Protein AF-A0A7W1C937-F1 (afdb_monomer_lite)

pLDDT: mean 76.19, std 17.92, range [32.41, 94.06]

Structure (mmCIF, N/CA/C/O backbone):
data_AF-A0A7W1C937-F1
#
_entry.id   AF-A0A7W1C937-F1
#
loop_
_atom_site.group_PDB
_atom_site.id
_atom_site.type_symbol
_atom_site.label_atom_id
_atom_site.label_alt_id
_atom_site.label_comp_id
_atom_site.label_asym_id
_atom_site.label_entity_id
_atom_site.label_seq_id
_atom_site.pdbx_PDB_ins_code
_atom_site.Cartn_x
_atom_site.Cartn_y
_atom_site.Cartn_z
_atom_site.occupancy
_atom_site.B_iso_or_equiv
_atom_site.auth_seq_id
_atom_site.auth_comp_id
_atom_site.auth_asym_id
_atom_site.auth_atom_id
_atom_site.pdbx_PDB_model_num
ATOM 1 N N . MET A 1 1 ? -27.662 22.592 2.185 1.00 63.22 1 MET A N 1
ATOM 2 C CA . MET A 1 1 ? -26.557 21.746 2.682 1.00 63.22 1 MET A CA 1
ATOM 3 C C . MET A 1 1 ? -25.296 22.134 1.932 1.00 63.22 1 MET A C 1
ATOM 5 O O . MET A 1 1 ? -25.292 22.048 0.706 1.00 63.22 1 MET A O 1
ATOM 9 N N . SER A 1 2 ? -24.288 22.651 2.631 1.00 84.94 2 SER A N 1
ATOM 10 C CA . SER A 1 2 ? -23.048 23.119 2.000 1.00 84.94 2 SER A CA 1
ATOM 11 C C . SER A 1 2 ? -22.182 21.938 1.541 1.00 84.94 2 SER A C 1
ATOM 13 O O . SER A 1 2 ? -22.294 20.825 2.057 1.00 84.94 2 SER A O 1
ATOM 15 N N . PHE A 1 3 ? -21.295 22.165 0.569 1.00 81.06 3 PHE A N 1
ATOM 16 C CA . PHE A 1 3 ? -20.344 21.147 0.102 1.00 81.06 3 PHE A CA 1
ATOM 17 C C . PHE A 1 3 ? -19.514 20.544 1.252 1.00 81.06 3 PHE A C 1
ATOM 19 O O . PHE A 1 3 ? -19.311 19.332 1.302 1.00 81.06 3 PHE A O 1
ATOM 26 N N . ARG A 1 4 ? -19.108 21.377 2.223 1.00 80.62 4 ARG A N 1
ATOM 27 C CA . ARG A 1 4 ? -18.354 20.951 3.413 1.00 80.62 4 ARG A CA 1
ATOM 28 C C . ARG A 1 4 ? -19.142 19.983 4.296 1.00 80.62 4 ARG A C 1
ATOM 30 O O . ARG A 1 4 ? -18.579 19.004 4.768 1.00 80.62 4 ARG A O 1
ATOM 37 N N . GLU A 1 5 ? -20.438 20.219 4.484 1.00 78.94 5 GLU A N 1
ATOM 38 C CA . GLU A 1 5 ? -21.298 19.326 5.273 1.00 78.94 5 GLU A CA 1
ATOM 39 C C . GLU A 1 5 ? -21.420 17.953 4.614 1.00 78.94 5 GLU A C 1
ATOM 41 O O . GLU A 1 5 ? -21.231 16.939 5.280 1.00 78.94 5 GLU A O 1
ATOM 46 N N . ARG A 1 6 ? -21.642 17.913 3.292 1.00 78.31 6 ARG A N 1
ATOM 47 C CA . ARG A 1 6 ? -21.706 16.651 2.538 1.00 78.31 6 ARG A CA 1
ATOM 48 C C . ARG A 1 6 ? -20.393 15.875 2.614 1.00 78.31 6 ARG A C 1
ATOM 50 O O . ARG A 1 6 ? -20.420 14.673 2.862 1.00 78.31 6 ARG A O 1
ATOM 57 N N . ALA A 1 7 ? -19.258 16.554 2.440 1.00 75.94 7 ALA A N 1
ATOM 58 C CA . ALA A 1 7 ? -17.941 15.932 2.551 1.00 75.94 7 ALA A CA 1
ATOM 59 C C . ALA A 1 7 ? -17.719 15.332 3.949 1.00 75.94 7 ALA A C 1
ATOM 61 O O . ALA A 1 7 ? -17.328 14.172 4.061 1.00 75.94 7 ALA A O 1
ATOM 62 N N . ASN A 1 8 ? -18.054 16.072 5.008 1.00 81.81 8 ASN A N 1
ATOM 63 C CA . ASN A 1 8 ? -17.929 15.587 6.382 1.00 81.81 8 ASN A CA 1
ATOM 64 C C . ASN A 1 8 ? -18.829 14.375 6.657 1.00 81.81 8 ASN A C 1
ATOM 66 O O . ASN A 1 8 ? -18.389 13.425 7.303 1.00 81.81 8 ASN A O 1
ATOM 70 N N . THR A 1 9 ? -20.063 14.366 6.143 1.00 81.62 9 THR A N 1
ATOM 71 C CA . THR A 1 9 ? -20.961 13.211 6.278 1.00 81.62 9 THR A CA 1
ATOM 72 C C . THR A 1 9 ? -20.401 11.979 5.572 1.00 81.62 9 THR A C 1
ATOM 74 O O . THR A 1 9 ? -20.364 10.906 6.169 1.00 81.62 9 THR A O 1
ATOM 77 N N . VAL A 1 10 ? -19.922 12.124 4.334 1.00 80.44 10 VAL A N 1
ATOM 78 C CA . VAL A 1 10 ? -19.361 11.006 3.558 1.00 80.44 10 VAL A CA 1
ATOM 79 C C . VAL A 1 10 ? -18.093 10.460 4.214 1.00 80.44 10 VAL A C 1
ATOM 81 O O . VAL A 1 10 ? -17.957 9.247 4.363 1.00 80.44 10 VAL A O 1
ATOM 84 N N . VAL A 1 11 ? -17.189 11.334 4.666 1.00 80.06 11 VAL A N 1
ATOM 85 C CA . VAL A 1 11 ? -15.973 10.928 5.388 1.00 80.06 11 VAL A CA 1
ATOM 86 C C . VAL A 1 11 ? -16.329 10.228 6.699 1.00 80.06 11 VAL A C 1
ATOM 88 O O . VAL A 1 11 ? -15.749 9.189 7.002 1.00 80.06 11 VAL A O 1
ATOM 91 N N . GLY A 1 12 ? -17.312 10.738 7.447 1.00 77.88 12 GLY A N 1
ATOM 92 C CA . GLY A 1 12 ? -17.793 10.105 8.676 1.00 77.88 12 GLY A CA 1
ATOM 93 C C . GLY A 1 12 ? -18.391 8.717 8.434 1.00 77.88 12 GLY A C 1
ATOM 94 O O . GLY A 1 12 ? -18.080 7.774 9.161 1.00 77.88 12 GLY A O 1
ATOM 95 N N . GLN A 1 13 ? -19.190 8.561 7.376 1.00 82.25 13 GLN A N 1
ATOM 96 C CA . GLN A 1 13 ? -19.747 7.267 6.974 1.00 82.25 13 GLN A CA 1
ATOM 97 C C . GLN A 1 13 ? -18.654 6.284 6.547 1.00 82.25 13 GLN A C 1
ATOM 99 O O . GLN A 1 13 ? -18.680 5.130 6.970 1.00 82.25 13 GLN A O 1
ATOM 104 N N . ALA A 1 14 ? -17.679 6.741 5.756 1.00 80.50 14 ALA A N 1
ATOM 105 C CA . ALA A 1 14 ? -16.544 5.933 5.326 1.00 80.50 14 ALA A CA 1
ATOM 106 C C . ALA A 1 14 ? -15.670 5.497 6.513 1.00 80.50 14 ALA A C 1
ATOM 108 O O . ALA A 1 14 ? -15.328 4.324 6.625 1.00 80.50 14 ALA A O 1
ATOM 109 N N . ALA A 1 15 ? -15.361 6.407 7.438 1.00 79.94 15 ALA A N 1
ATOM 110 C CA . ALA A 1 15 ? -14.587 6.110 8.643 1.00 79.94 15 ALA A CA 1
ATOM 111 C C . ALA A 1 15 ? -15.291 5.088 9.553 1.00 79.94 15 ALA A C 1
ATOM 113 O O . ALA A 1 15 ? -14.646 4.226 10.146 1.00 79.94 15 ALA A O 1
ATOM 114 N N . ALA A 1 16 ? -16.624 5.132 9.618 1.00 82.25 16 ALA A N 1
ATOM 115 C CA . ALA A 1 16 ? -17.417 4.191 10.402 1.00 82.25 16 ALA A CA 1
ATOM 116 C C . ALA A 1 16 ? -17.511 2.782 9.778 1.00 82.25 16 ALA A C 1
ATOM 118 O O . ALA A 1 16 ? -18.013 1.857 10.433 1.00 82.25 16 ALA A O 1
ATOM 119 N N . VAL A 1 17 ? -17.037 2.572 8.542 1.00 85.06 17 VAL A N 1
ATOM 120 C CA . VAL A 1 17 ? -17.078 1.259 7.883 1.00 85.06 17 VAL A CA 1
ATOM 121 C C . VAL A 1 17 ? -16.295 0.232 8.699 1.00 85.06 17 VAL A C 1
ATOM 123 O O . VAL A 1 17 ? -15.120 0.392 9.011 1.00 85.06 17 VAL A O 1
ATOM 126 N N . GLY A 1 18 ? -16.963 -0.871 9.038 1.00 77.44 18 GLY A N 1
ATOM 127 C CA . GLY A 1 18 ? -16.340 -1.957 9.799 1.00 77.44 18 GLY A CA 1
ATOM 128 C C . GLY A 1 18 ? -16.195 -1.699 11.306 1.00 77.44 18 GLY A C 1
ATOM 129 O O . GLY A 1 18 ? -15.662 -2.564 12.007 1.00 77.44 18 GLY A O 1
ATOM 130 N N . SER A 1 19 ? -16.695 -0.562 11.806 1.00 82.31 19 SER A N 1
ATOM 131 C CA . SER A 1 19 ? -16.820 -0.311 13.244 1.00 82.31 19 SER A CA 1
ATOM 132 C C . SER A 1 19 ? -17.854 -1.243 13.884 1.00 82.31 19 SER A C 1
ATOM 134 O O . SER A 1 19 ? -18.847 -1.630 13.255 1.00 82.31 19 SER A O 1
ATOM 136 N N . GLN A 1 20 ? -17.593 -1.632 15.129 1.00 83.00 20 GLN A N 1
ATOM 137 C CA . GLN A 1 20 ? -18.494 -2.410 15.972 1.00 83.00 20 GLN A CA 1
ATOM 138 C C . GLN A 1 20 ? -18.725 -1.691 17.307 1.00 83.00 20 GLN A C 1
ATOM 140 O O . GLN A 1 20 ? -17.819 -1.016 17.801 1.00 83.00 20 GLN A O 1
ATOM 145 N N . PRO A 1 21 ? -19.904 -1.858 17.937 1.00 80.25 21 PRO A N 1
ATOM 146 C CA . PRO A 1 21 ? -20.194 -1.259 19.240 1.00 80.25 21 PRO A CA 1
ATOM 147 C C . PRO A 1 21 ? -19.189 -1.652 20.329 1.00 80.25 21 PRO A C 1
ATOM 149 O O . PRO A 1 21 ? -18.888 -0.837 21.195 1.00 80.25 21 PRO A O 1
ATOM 152 N N . SER A 1 22 ? -18.634 -2.863 20.243 1.00 86.12 22 SER A N 1
ATOM 153 C CA . SER A 1 22 ? -17.634 -3.401 21.169 1.00 86.12 22 SER A CA 1
ATOM 154 C C . SER A 1 22 ? -16.212 -2.885 20.939 1.00 86.12 22 SER A C 1
ATOM 156 O O . SER A 1 22 ? -15.345 -3.164 21.759 1.00 86.12 22 SER A O 1
ATOM 158 N N . ASP A 1 23 ? -15.942 -2.187 19.829 1.00 86.44 23 ASP A N 1
ATOM 159 C CA . ASP A 1 23 ? -14.593 -1.703 19.533 1.00 86.44 23 ASP A CA 1
ATOM 160 C C . ASP A 1 23 ? -14.196 -0.595 20.513 1.00 86.44 23 ASP A C 1
ATOM 162 O O . ASP A 1 23 ? -14.945 0.377 20.703 1.00 86.44 23 ASP A O 1
ATOM 166 N N . THR A 1 24 ? -12.979 -0.696 21.042 1.00 89.44 24 THR A N 1
ATOM 167 C CA . THR A 1 24 ? -12.341 0.368 21.827 1.00 89.44 24 THR A CA 1
ATOM 168 C C . THR A 1 24 ? -12.100 1.625 20.973 1.00 89.44 24 THR A C 1
ATOM 170 O O . THR A 1 24 ? -12.025 1.534 19.741 1.00 89.44 24 THR A O 1
ATOM 173 N N . PRO A 1 25 ? -11.949 2.819 21.581 1.00 87.06 25 PRO A N 1
ATOM 174 C CA . PRO A 1 25 ? -11.662 4.048 20.835 1.00 87.06 25 PRO A CA 1
ATOM 175 C C . PRO A 1 25 ? -10.438 3.931 19.910 1.00 87.06 25 PRO A C 1
ATOM 177 O O . PRO A 1 25 ? -10.503 4.335 18.747 1.00 87.06 25 PRO A O 1
ATOM 180 N N . ASP A 1 26 ? -9.365 3.293 20.382 1.00 86.12 26 ASP A N 1
ATOM 181 C CA . ASP A 1 26 ? -8.137 3.084 19.608 1.00 86.12 26 ASP A CA 1
ATOM 182 C C . ASP A 1 26 ? -8.349 2.154 18.408 1.00 86.12 26 ASP A C 1
ATOM 184 O O . ASP A 1 26 ? -7.832 2.402 17.315 1.00 86.12 26 ASP A O 1
ATOM 188 N N . GLU A 1 27 ? -9.131 1.085 18.570 1.00 86.62 27 GLU A N 1
ATOM 189 C CA . GLU A 1 27 ? -9.460 0.177 17.468 1.00 86.62 27 GLU A CA 1
ATOM 190 C C . GLU A 1 27 ? -10.299 0.870 16.399 1.00 86.62 27 GLU A C 1
ATOM 192 O O . GLU A 1 27 ? -10.032 0.701 15.206 1.00 86.62 27 GLU A O 1
ATOM 197 N N . ARG A 1 28 ? -11.277 1.688 16.805 1.00 87.75 28 ARG A N 1
ATOM 198 C CA . ARG A 1 28 ? -12.086 2.486 15.873 1.00 87.75 28 ARG A CA 1
ATOM 199 C C . ARG A 1 28 ? -11.225 3.476 15.104 1.00 87.75 28 ARG A C 1
ATOM 201 O O . ARG A 1 28 ? -11.393 3.596 13.890 1.00 87.75 28 ARG A O 1
ATOM 208 N N . LEU A 1 29 ? -10.279 4.134 15.775 1.00 88.19 29 LEU A N 1
ATOM 209 C CA . LEU A 1 29 ? -9.349 5.059 15.134 1.00 88.19 29 LEU A CA 1
ATOM 210 C C . LEU A 1 29 ? -8.468 4.340 14.105 1.00 88.19 29 LEU A C 1
ATOM 212 O O . LEU A 1 29 ? -8.369 4.790 12.965 1.00 88.19 29 LEU A O 1
ATOM 216 N N . ARG A 1 30 ? -7.886 3.188 14.461 1.00 88.19 30 ARG A N 1
ATOM 217 C CA . ARG A 1 30 ? -7.054 2.390 13.542 1.00 88.19 30 ARG A CA 1
ATOM 218 C C . ARG A 1 30 ? -7.844 1.876 12.336 1.00 88.19 30 ARG A C 1
ATOM 220 O O . ARG A 1 30 ? -7.350 1.962 11.213 1.00 88.19 30 ARG A O 1
ATOM 227 N N . LYS A 1 31 ? -9.073 1.386 12.547 1.00 90.81 31 LYS A N 1
ATOM 228 C CA . LYS A 1 31 ? -9.986 0.968 11.467 1.00 90.81 31 LYS A CA 1
ATOM 229 C C . LYS A 1 31 ? -10.312 2.131 10.535 1.00 90.81 31 LYS A C 1
ATOM 231 O O . LYS A 1 31 ? -10.156 1.991 9.326 1.00 90.81 31 LYS A O 1
ATOM 236 N N . SER A 1 32 ? -10.691 3.274 11.104 1.00 89.25 32 SER A N 1
ATOM 237 C CA . SER A 1 32 ? -11.012 4.490 10.350 1.00 89.25 32 SER A CA 1
ATOM 238 C C . SER A 1 32 ? -9.819 4.948 9.516 1.00 89.25 32 SER A C 1
ATOM 240 O O . SER A 1 32 ? -9.956 5.164 8.316 1.00 89.25 32 SER A O 1
ATOM 242 N N . ALA A 1 33 ? -8.633 5.031 10.126 1.00 89.75 33 ALA A N 1
ATOM 243 C CA . ALA A 1 33 ? -7.407 5.429 9.446 1.00 89.75 33 ALA A CA 1
ATOM 244 C C . ALA A 1 33 ? -7.080 4.497 8.274 1.00 89.75 33 ALA A C 1
ATOM 246 O O . ALA A 1 33 ? -6.757 4.980 7.192 1.00 89.75 33 ALA A O 1
ATOM 247 N N . LEU A 1 34 ? -7.216 3.180 8.466 1.00 89.12 34 LEU A N 1
ATOM 248 C CA . LEU A 1 34 ? -6.982 2.205 7.405 1.00 89.12 34 LEU A CA 1
ATOM 249 C C . LEU A 1 34 ? -8.009 2.328 6.272 1.00 89.12 34 LEU A C 1
ATOM 251 O O . LEU A 1 34 ? -7.631 2.279 5.107 1.00 89.12 34 LEU A O 1
ATOM 255 N N . VAL A 1 35 ? -9.301 2.479 6.578 1.00 91.94 35 VAL A N 1
ATOM 256 C CA . VAL A 1 35 ? -10.338 2.628 5.543 1.00 91.94 35 VAL A CA 1
ATOM 257 C C . VAL A 1 35 ? -10.132 3.917 4.752 1.00 91.94 35 VAL A C 1
ATOM 259 O O . VAL A 1 35 ? -10.132 3.884 3.523 1.00 91.94 35 VAL A O 1
ATOM 262 N N . LEU A 1 36 ? -9.908 5.038 5.438 1.00 90.81 36 LEU A N 1
ATOM 263 C CA . LEU A 1 36 ? -9.699 6.331 4.791 1.00 90.81 36 LEU A CA 1
ATOM 264 C C . LEU A 1 36 ? -8.435 6.334 3.927 1.00 90.81 36 LEU A C 1
ATOM 266 O O . LEU A 1 36 ? -8.488 6.803 2.791 1.00 90.81 36 LEU A O 1
ATOM 270 N N . SER A 1 37 ? -7.326 5.766 4.410 1.00 88.62 37 SER A N 1
ATOM 271 C CA . SER A 1 37 ? -6.102 5.649 3.610 1.00 88.62 37 SER A CA 1
ATOM 272 C C . SER A 1 37 ? -6.289 4.727 2.404 1.00 88.62 37 SER A C 1
ATOM 274 O O . SER A 1 37 ? -5.847 5.070 1.309 1.00 88.62 37 SER A O 1
ATOM 276 N N . SER A 1 38 ? -7.012 3.612 2.568 1.00 89.19 38 SER A N 1
ATOM 277 C CA . SER A 1 38 ? -7.340 2.688 1.473 1.00 89.19 38 SER A CA 1
ATOM 278 C C . SER A 1 38 ? -8.177 3.369 0.387 1.00 89.19 38 SER A C 1
ATOM 280 O O . SER A 1 38 ? -7.921 3.201 -0.803 1.00 89.19 38 SER A O 1
ATOM 282 N N . LEU A 1 39 ? -9.176 4.164 0.775 1.00 90.94 39 LEU A N 1
ATOM 283 C CA . LEU A 1 39 ? -10.008 4.910 -0.169 1.00 90.94 39 LEU A CA 1
ATOM 284 C C . LEU A 1 39 ? -9.209 6.005 -0.878 1.00 90.94 39 LEU A C 1
ATOM 286 O O . LEU A 1 39 ? -9.335 6.161 -2.091 1.00 90.94 39 LEU A O 1
ATOM 290 N N . LEU A 1 40 ? -8.351 6.714 -0.142 1.00 89.88 40 LEU A N 1
ATOM 291 C CA . LEU A 1 40 ? -7.476 7.736 -0.707 1.00 89.88 40 LEU A CA 1
ATOM 292 C C . LEU A 1 40 ? -6.529 7.144 -1.754 1.00 89.88 40 LEU A C 1
ATOM 294 O O . LEU A 1 40 ? -6.448 7.670 -2.861 1.00 89.88 40 LEU A O 1
ATOM 298 N N . ILE A 1 41 ? -5.846 6.038 -1.443 1.00 87.31 41 ILE A N 1
ATOM 299 C CA . ILE A 1 41 ? -4.931 5.410 -2.404 1.00 87.31 41 ILE A CA 1
ATOM 300 C C . ILE A 1 41 ? -5.684 4.808 -3.593 1.00 87.31 41 ILE A C 1
ATOM 302 O O . ILE A 1 41 ? -5.204 4.879 -4.720 1.00 87.31 41 ILE A O 1
ATOM 306 N N . THR A 1 42 ? -6.886 4.267 -3.371 1.00 88.31 42 THR A N 1
ATOM 307 C CA . THR A 1 42 ? -7.764 3.771 -4.443 1.00 88.31 42 THR A CA 1
ATOM 308 C C . THR A 1 42 ? -8.139 4.908 -5.392 1.00 88.31 42 THR A C 1
ATOM 310 O O . THR A 1 42 ? -8.148 4.720 -6.603 1.00 88.31 42 THR A O 1
ATOM 313 N N . PHE A 1 43 ? -8.407 6.105 -4.867 1.00 89.88 43 PHE A N 1
ATOM 314 C CA . PHE A 1 43 ? -8.667 7.279 -5.694 1.00 89.88 43 PHE A CA 1
ATOM 315 C C . PHE A 1 43 ? -7.406 7.757 -6.424 1.00 89.88 43 PHE A C 1
ATOM 317 O O . PHE A 1 43 ? -7.441 8.023 -7.622 1.00 89.88 43 PHE A O 1
ATOM 324 N N . LEU A 1 44 ? -6.271 7.813 -5.729 1.00 87.81 44 LEU A N 1
ATOM 325 C CA . LEU A 1 44 ? -5.008 8.234 -6.326 1.00 87.81 44 LEU A CA 1
ATOM 326 C C . LEU A 1 44 ? -4.540 7.253 -7.421 1.00 87.81 44 LEU A C 1
ATOM 328 O O . LEU A 1 44 ? -3.964 7.688 -8.413 1.00 87.81 44 LEU A O 1
ATOM 332 N N . SER A 1 45 ? -4.888 5.962 -7.301 1.00 87.12 45 SER A N 1
ATOM 333 C CA . SER A 1 45 ? -4.639 4.894 -8.292 1.00 87.12 45 SER A CA 1
ATOM 334 C C . SER A 1 45 ? -5.097 5.262 -9.705 1.00 87.12 45 SER A C 1
ATOM 336 O O . SER A 1 45 ? -4.406 4.924 -10.664 1.00 87.12 45 SER A O 1
ATOM 338 N N . PHE A 1 46 ? -6.177 6.039 -9.852 1.00 90.25 46 PHE A N 1
ATOM 339 C CA . PHE A 1 46 ? -6.632 6.520 -11.160 1.00 90.25 46 PHE A CA 1
ATOM 340 C C . PHE A 1 46 ? -5.588 7.370 -11.889 1.00 90.25 46 PHE A C 1
ATOM 342 O O . PHE A 1 46 ? -5.511 7.297 -13.114 1.00 90.25 46 PHE A O 1
ATOM 349 N N . ILE A 1 47 ? -4.774 8.141 -11.158 1.00 89.81 47 ILE A N 1
ATOM 350 C CA . ILE A 1 47 ? -3.703 8.947 -11.752 1.00 89.81 47 ILE A CA 1
ATOM 351 C C . ILE A 1 47 ? -2.680 8.021 -12.405 1.00 89.81 47 ILE A C 1
ATOM 353 O O . ILE A 1 47 ? -2.416 8.156 -13.593 1.00 89.81 47 ILE A O 1
ATOM 357 N N . TRP A 1 48 ? -2.160 7.032 -11.674 1.00 88.44 48 TRP A N 1
ATOM 358 C CA . TRP A 1 48 ? -1.166 6.107 -12.226 1.00 88.44 48 TRP A CA 1
ATOM 359 C C . TRP A 1 48 ? -1.731 5.235 -13.348 1.00 88.44 48 TRP A C 1
ATOM 361 O O . TRP A 1 48 ? -1.070 5.072 -14.371 1.00 88.44 48 TRP A O 1
ATOM 371 N N . VAL A 1 49 ? -2.956 4.713 -13.201 1.00 90.19 49 VAL A N 1
ATOM 372 C CA . VAL A 1 49 ? -3.633 3.961 -14.273 1.00 90.19 49 VAL A CA 1
ATOM 373 C C . VAL A 1 49 ? -3.750 4.823 -15.531 1.00 90.19 49 VAL A C 1
ATOM 375 O O . VAL A 1 49 ? -3.402 4.360 -16.615 1.00 90.19 49 VAL A O 1
ATOM 378 N N . GLY A 1 50 ? -4.187 6.078 -15.388 1.00 88.56 50 GLY A N 1
ATOM 379 C CA . GLY A 1 50 ? -4.291 7.035 -16.487 1.00 88.56 50 GLY A CA 1
ATOM 380 C C . GLY A 1 50 ? -2.941 7.310 -17.142 1.00 88.56 50 GLY A C 1
ATOM 381 O O . GLY A 1 50 ? -2.817 7.173 -18.356 1.00 88.56 50 GLY A O 1
ATOM 382 N N . THR A 1 51 ? -1.910 7.609 -16.350 1.00 86.62 51 THR A N 1
ATOM 383 C CA . THR A 1 51 ? -0.554 7.852 -16.852 1.00 86.62 51 THR A CA 1
ATOM 384 C C . THR A 1 51 ? -0.047 6.661 -17.663 1.00 86.62 51 THR A C 1
ATOM 386 O O . THR A 1 51 ? 0.277 6.823 -18.839 1.00 86.62 51 THR A O 1
ATOM 389 N N . TYR A 1 52 ? -0.056 5.447 -17.104 1.00 86.31 52 TYR A N 1
ATOM 390 C CA . TYR A 1 52 ? 0.434 4.262 -17.816 1.00 86.31 52 TYR A CA 1
ATOM 391 C C . TYR A 1 52 ? -0.405 3.921 -19.054 1.00 86.31 52 TYR A C 1
ATOM 393 O O . TYR A 1 52 ? 0.160 3.531 -20.074 1.00 86.31 52 TYR A O 1
ATOM 401 N N . ALA A 1 53 ? -1.726 4.118 -19.011 1.00 88.25 53 ALA A N 1
ATOM 402 C CA . ALA A 1 53 ? -2.590 3.919 -20.173 1.00 88.25 53 ALA A CA 1
ATOM 403 C C . ALA A 1 53 ? -2.288 4.922 -21.300 1.00 88.25 53 ALA A C 1
ATOM 405 O O . ALA A 1 53 ? -2.178 4.518 -22.456 1.00 88.25 53 ALA A O 1
ATOM 406 N N . THR A 1 54 ? -2.093 6.209 -20.982 1.00 90.19 54 THR A N 1
ATOM 407 C CA . THR A 1 54 ? -1.741 7.234 -21.989 1.00 90.19 54 THR A CA 1
ATOM 408 C C . THR A 1 54 ? -0.367 7.005 -22.619 1.00 90.19 54 THR A C 1
ATOM 410 O O . THR A 1 54 ? -0.172 7.339 -23.784 1.00 90.19 54 THR A O 1
ATOM 413 N N . LEU A 1 55 ? 0.559 6.377 -21.887 1.00 84.38 55 LEU A N 1
ATOM 414 C CA . LEU A 1 55 ? 1.871 5.961 -22.392 1.00 84.38 55 LEU A CA 1
ATOM 415 C C . LEU A 1 55 ? 1.823 4.644 -23.193 1.00 84.38 55 LEU A C 1
ATOM 417 O O . LEU A 1 55 ? 2.859 4.170 -23.650 1.00 84.38 55 LEU A O 1
ATOM 421 N N . GLY A 1 56 ? 0.648 4.020 -23.347 1.00 86.06 56 GLY A N 1
ATOM 422 C CA . GLY A 1 56 ? 0.484 2.728 -24.025 1.00 86.06 56 GLY A CA 1
ATOM 423 C C . GLY A 1 56 ? 0.976 1.520 -23.215 1.00 86.06 56 GLY A C 1
ATOM 424 O O . GLY A 1 56 ? 0.937 0.388 -23.700 1.00 86.06 56 GLY A O 1
ATOM 425 N N . LEU A 1 57 ? 1.394 1.726 -21.963 1.00 86.12 57 LEU A N 1
ATOM 426 C CA . LEU A 1 57 ? 1.910 0.703 -21.053 1.00 86.12 57 LEU A CA 1
ATOM 427 C C . LEU A 1 57 ? 0.762 -0.033 -20.346 1.00 86.12 57 LEU A C 1
ATOM 429 O O . LEU A 1 57 ? 0.644 -0.033 -19.121 1.00 86.12 57 LEU A O 1
ATOM 433 N N . TRP A 1 58 ? -0.099 -0.694 -21.122 1.00 86.50 58 TRP A N 1
ATOM 434 C CA . TRP A 1 58 ? -1.306 -1.357 -20.610 1.00 86.50 58 TRP A CA 1
ATOM 435 C C . TRP A 1 58 ? -1.022 -2.433 -19.557 1.00 86.50 58 TRP A C 1
ATOM 437 O O . TRP A 1 58 ? -1.793 -2.588 -18.612 1.00 86.50 58 TRP A O 1
ATOM 447 N N . ARG A 1 59 ? 0.104 -3.151 -19.679 1.00 85.62 59 ARG A N 1
ATOM 448 C CA . ARG A 1 59 ? 0.533 -4.143 -18.677 1.00 85.62 59 ARG A CA 1
ATOM 449 C C . ARG A 1 59 ? 0.822 -3.482 -17.329 1.00 85.62 59 ARG A C 1
ATOM 451 O O . ARG A 1 59 ? 0.335 -3.958 -16.308 1.00 85.62 59 ARG A O 1
ATOM 458 N N . SER A 1 60 ? 1.546 -2.364 -17.335 1.00 86.38 60 SER A N 1
ATOM 459 C CA . SER A 1 60 ? 1.852 -1.589 -16.131 1.00 86.38 60 SER A CA 1
ATOM 460 C C . SER A 1 60 ? 0.623 -0.871 -15.582 1.00 86.38 60 SER A C 1
ATOM 462 O O . SER A 1 60 ? 0.492 -0.779 -14.371 1.00 86.38 60 SER A O 1
ATOM 464 N N . ALA A 1 61 ? -0.317 -0.439 -16.433 1.00 87.50 61 ALA A N 1
ATOM 465 C CA . ALA A 1 61 ? -1.592 0.158 -16.018 1.00 87.50 61 ALA A CA 1
ATOM 466 C C . ALA A 1 61 ? -2.530 -0.851 -15.330 1.00 87.50 61 ALA A C 1
ATOM 468 O O . ALA A 1 61 ? -3.263 -0.494 -14.404 1.00 87.50 61 ALA A O 1
ATOM 469 N N . LEU A 1 62 ? -2.494 -2.122 -15.748 1.00 91.81 62 LEU A N 1
ATOM 470 C CA . LEU A 1 62 ? -3.323 -3.181 -15.169 1.00 91.81 62 LEU A CA 1
ATOM 471 C C . LEU A 1 62 ? -2.966 -3.465 -13.703 1.00 91.81 62 LEU A C 1
ATOM 473 O O . LEU A 1 62 ? -3.829 -3.866 -12.930 1.00 91.81 62 LEU A O 1
ATOM 477 N N . ILE A 1 63 ? -1.716 -3.229 -13.307 1.00 90.38 63 ILE A N 1
ATOM 478 C CA . ILE A 1 63 ? -1.208 -3.489 -11.955 1.00 90.38 63 ILE A CA 1
ATOM 479 C C . ILE A 1 63 ? -1.871 -2.587 -10.888 1.00 90.38 63 ILE A C 1
ATOM 481 O O . ILE A 1 63 ? -2.518 -3.128 -9.984 1.00 90.38 63 ILE A O 1
ATOM 485 N N . PRO A 1 64 ? -1.810 -1.240 -10.970 1.00 89.88 64 PRO A N 1
ATOM 486 C CA . PRO A 1 64 ? -2.530 -0.364 -10.051 1.00 89.88 64 PRO A CA 1
ATOM 487 C C . PRO A 1 64 ? -4.050 -0.513 -10.188 1.00 89.88 64 PRO A C 1
ATOM 489 O O . PRO A 1 64 ? -4.752 -0.435 -9.182 1.00 89.88 64 PRO A O 1
ATOM 492 N N . PHE A 1 65 ? -4.576 -0.825 -11.380 1.00 90.81 65 PHE A N 1
ATOM 493 C CA . PHE A 1 65 ? -6.004 -1.109 -11.546 1.00 90.81 65 PHE A CA 1
ATOM 494 C C . PHE A 1 65 ? -6.444 -2.366 -10.775 1.00 90.81 65 PHE A C 1
ATOM 496 O O . PHE A 1 65 ? -7.441 -2.341 -10.052 1.00 90.81 65 PHE A O 1
ATOM 503 N N . ALA A 1 66 ? -5.683 -3.459 -10.866 1.00 92.25 66 ALA A N 1
ATOM 504 C CA . ALA A 1 66 ? -5.954 -4.688 -10.127 1.00 92.25 66 ALA A CA 1
ATOM 505 C C . ALA A 1 66 ? -5.881 -4.456 -8.612 1.00 92.25 66 ALA A C 1
ATOM 507 O O . ALA A 1 66 ? -6.746 -4.932 -7.876 1.00 92.25 66 ALA A O 1
ATOM 508 N N . TYR A 1 67 ? -4.903 -3.671 -8.149 1.00 91.00 67 TYR A N 1
ATOM 509 C CA . TYR A 1 67 ? -4.821 -3.234 -6.754 1.00 91.00 67 TYR A CA 1
ATOM 510 C C . TYR A 1 67 ? -6.072 -2.469 -6.315 1.00 91.00 67 TYR A C 1
ATOM 512 O O . TYR A 1 67 ? -6.599 -2.714 -5.228 1.00 91.00 67 TYR A O 1
ATOM 520 N N . GLN A 1 68 ? -6.567 -1.576 -7.168 1.00 92.56 68 GLN A N 1
ATOM 521 C CA . GLN A 1 68 ? -7.751 -0.769 -6.912 1.00 92.56 68 GLN A CA 1
ATOM 522 C C . GLN A 1 68 ? -9.001 -1.649 -6.754 1.00 92.56 68 GLN A C 1
ATOM 524 O O . GLN A 1 68 ? -9.721 -1.540 -5.759 1.00 92.56 68 GLN A O 1
ATOM 529 N N . VAL A 1 69 ? -9.217 -2.585 -7.684 1.00 93.94 69 VAL A N 1
ATOM 530 C CA . VAL A 1 69 ? -10.329 -3.548 -7.627 1.00 93.94 69 VAL A CA 1
ATOM 531 C C . VAL A 1 69 ? -10.217 -4.438 -6.389 1.00 93.94 69 VAL A C 1
ATOM 533 O O . VAL A 1 69 ? -11.180 -4.569 -5.634 1.00 93.94 69 VAL A O 1
AT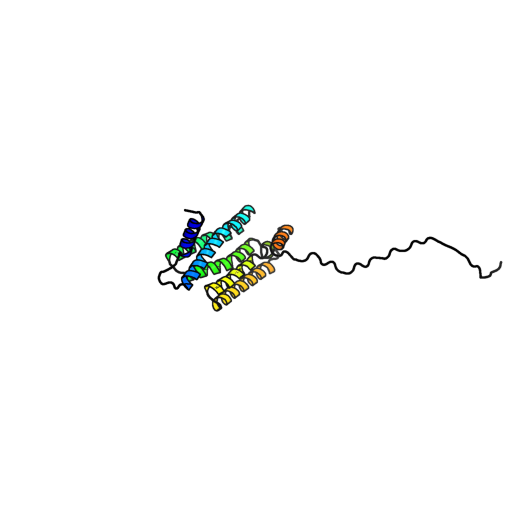OM 536 N N . ALA A 1 70 ? -9.044 -5.017 -6.135 1.00 93.19 70 ALA A N 1
ATOM 537 C CA . ALA A 1 70 ? -8.836 -5.905 -4.998 1.00 93.19 70 ALA A CA 1
ATOM 538 C C . ALA A 1 70 ? -8.969 -5.177 -3.647 1.00 93.19 70 ALA A C 1
ATOM 540 O O . ALA A 1 70 ? -9.534 -5.741 -2.708 1.00 93.19 70 ALA A O 1
ATOM 541 N N . SER A 1 71 ? -8.548 -3.911 -3.552 1.00 91.88 71 SER A N 1
ATOM 542 C CA . SER A 1 71 ? -8.744 -3.089 -2.350 1.00 91.88 71 SER A CA 1
ATOM 543 C C . SER A 1 71 ? -10.220 -2.792 -2.100 1.00 91.88 71 SER A C 1
ATOM 545 O O . SER A 1 71 ? -10.685 -2.941 -0.970 1.00 91.88 71 SER A O 1
ATOM 547 N N . LEU A 1 72 ? -10.990 -2.461 -3.143 1.00 93.19 72 LEU A N 1
ATOM 548 C CA . LEU A 1 72 ? -12.438 -2.258 -3.030 1.00 93.19 72 LEU A CA 1
ATOM 549 C C . LEU A 1 72 ? -13.172 -3.544 -2.631 1.00 93.19 72 LEU A C 1
ATOM 551 O O . LEU A 1 72 ? -14.011 -3.519 -1.730 1.00 93.19 72 LEU A O 1
ATOM 555 N N . VAL A 1 73 ? -12.832 -4.681 -3.245 1.00 93.25 73 VAL A N 1
ATOM 556 C CA . VAL A 1 73 ? -13.396 -5.991 -2.880 1.00 93.25 73 VAL A CA 1
ATOM 557 C C . VAL A 1 73 ? -13.052 -6.343 -1.432 1.00 93.25 73 VAL A C 1
ATOM 559 O O . VAL A 1 73 ? -13.933 -6.744 -0.669 1.00 93.25 73 VAL A O 1
ATOM 562 N N . GLY A 1 74 ? -11.797 -6.139 -1.026 1.00 92.19 74 GLY A N 1
ATOM 563 C CA . GLY A 1 74 ? -11.343 -6.336 0.348 1.00 92.19 74 GLY A CA 1
ATOM 564 C C . GLY A 1 74 ? -12.081 -5.440 1.342 1.00 92.19 74 GLY A C 1
ATOM 565 O O . GLY A 1 74 ? -12.474 -5.908 2.411 1.00 92.19 74 GLY A O 1
ATOM 566 N N . LEU A 1 75 ? -12.343 -4.184 0.976 1.00 91.25 75 LEU A N 1
ATOM 567 C CA . LEU A 1 75 ? -13.091 -3.238 1.798 1.00 91.25 75 LEU A CA 1
ATOM 568 C C . LEU A 1 75 ? -14.556 -3.661 1.949 1.00 91.25 75 LEU A C 1
ATOM 570 O O . LEU A 1 75 ? -15.083 -3.638 3.059 1.00 91.25 75 LEU A O 1
ATOM 574 N N . VAL A 1 76 ? -15.209 -4.106 0.872 1.00 90.56 76 VAL A N 1
ATOM 575 C CA . VAL A 1 76 ? -16.579 -4.648 0.929 1.00 90.56 76 VAL A CA 1
ATOM 576 C C . VAL A 1 76 ? -16.623 -5.912 1.791 1.00 90.56 76 VAL A C 1
ATOM 578 O O . VAL A 1 76 ? -17.512 -6.063 2.635 1.00 90.56 76 VAL A O 1
ATOM 581 N N . PHE A 1 77 ? -15.646 -6.807 1.636 1.00 91.19 77 PHE A N 1
ATOM 582 C CA . PHE A 1 77 ? -15.512 -7.996 2.473 1.00 91.19 77 PHE A CA 1
ATOM 583 C C . PHE A 1 77 ? -15.314 -7.633 3.950 1.00 91.19 77 PHE A C 1
ATOM 585 O O . PHE A 1 77 ? -15.965 -8.212 4.823 1.00 91.19 77 PHE A O 1
ATOM 592 N N . PHE A 1 78 ? -14.470 -6.646 4.250 1.00 91.12 78 PHE A N 1
ATOM 593 C CA . PHE A 1 78 ? -14.266 -6.132 5.602 1.00 91.12 78 PHE A CA 1
ATOM 594 C C . PHE A 1 78 ? -15.537 -5.497 6.170 1.00 91.12 78 PHE A C 1
ATOM 596 O O . PHE A 1 78 ? -15.911 -5.782 7.308 1.00 91.12 78 PHE A O 1
ATOM 603 N N . ALA A 1 79 ? -16.246 -4.697 5.375 1.00 88.75 79 ALA A N 1
ATOM 604 C CA . ALA A 1 79 ? -17.488 -4.056 5.779 1.00 88.75 79 ALA A CA 1
ATOM 605 C C . ALA A 1 79 ? -18.545 -5.083 6.214 1.00 88.75 79 ALA A C 1
ATOM 607 O O . ALA A 1 79 ? -19.268 -4.825 7.181 1.00 88.75 79 ALA A O 1
ATOM 608 N N . ARG A 1 80 ? -18.592 -6.244 5.541 1.00 87.69 80 ARG A N 1
ATOM 609 C CA . ARG A 1 80 ? -19.513 -7.354 5.838 1.00 87.69 80 ARG A CA 1
ATOM 610 C C . ARG A 1 80 ? -19.046 -8.243 6.988 1.00 87.69 80 ARG A C 1
ATOM 612 O O . ARG A 1 80 ? -19.825 -8.528 7.885 1.00 87.69 80 ARG A O 1
ATOM 619 N N . THR A 1 81 ? -17.791 -8.684 6.968 1.00 88.12 81 THR A N 1
ATOM 620 C CA . THR A 1 81 ? -17.279 -9.694 7.916 1.00 88.12 81 THR A CA 1
ATOM 621 C C . THR A 1 81 ? -16.682 -9.103 9.187 1.00 88.12 81 THR A C 1
ATOM 623 O O . THR A 1 81 ? -16.417 -9.838 10.133 1.00 88.12 81 THR A O 1
ATOM 626 N N . LYS A 1 82 ? -16.406 -7.792 9.201 1.00 87.69 82 LYS A N 1
ATOM 627 C CA . LYS A 1 82 ? -15.722 -7.066 10.285 1.00 87.69 82 LYS A CA 1
ATOM 628 C C . LYS A 1 82 ? -14.330 -7.620 10.628 1.00 87.69 82 LYS A C 1
ATOM 630 O O . LYS A 1 82 ? -13.743 -7.250 11.644 1.00 87.69 82 LYS A O 1
ATOM 635 N N . ARG A 1 83 ? -13.748 -8.459 9.758 1.00 89.25 83 ARG A N 1
ATOM 636 C CA . ARG A 1 83 ? -12.434 -9.098 9.952 1.00 89.25 83 ARG A CA 1
ATOM 637 C C . ARG A 1 83 ? -11.291 -8.122 9.681 1.00 89.25 83 ARG A C 1
ATOM 639 O O . ARG A 1 83 ? -10.603 -8.208 8.666 1.00 89.25 83 ARG A O 1
ATOM 646 N N . TYR A 1 84 ? -11.068 -7.212 10.625 1.00 87.75 84 TYR A N 1
ATOM 647 C CA . TYR A 1 84 ? -10.052 -6.163 10.518 1.00 87.75 84 TYR A CA 1
ATOM 648 C C . TYR A 1 84 ? -8.644 -6.714 10.274 1.00 87.75 84 TYR A C 1
ATOM 650 O O . TYR A 1 84 ? -7.932 -6.214 9.411 1.00 87.75 84 TYR A O 1
ATOM 658 N N . ALA A 1 85 ? -8.258 -7.783 10.978 1.00 88.38 85 ALA A N 1
ATOM 659 C CA . ALA A 1 85 ? -6.929 -8.372 10.837 1.00 88.38 85 ALA A CA 1
ATOM 660 C C . ALA A 1 85 ? -6.637 -8.853 9.404 1.00 88.38 85 ALA A C 1
ATOM 662 O O . ALA A 1 85 ? -5.536 -8.627 8.908 1.00 88.38 85 ALA A O 1
ATOM 663 N N . ALA A 1 86 ? -7.623 -9.461 8.734 1.00 88.75 86 ALA A N 1
ATOM 664 C CA . ALA A 1 86 ? -7.476 -9.944 7.362 1.00 88.75 86 ALA A CA 1
ATOM 665 C C . ALA A 1 86 ? -7.340 -8.779 6.373 1.00 88.75 86 ALA A C 1
ATOM 667 O O . ALA A 1 86 ? -6.421 -8.767 5.559 1.00 88.75 86 ALA A O 1
ATOM 668 N N . TYR A 1 87 ? -8.200 -7.764 6.499 1.00 91.94 87 TYR A N 1
ATOM 669 C CA . TYR A 1 87 ? -8.158 -6.584 5.635 1.00 91.94 87 TYR A CA 1
ATOM 670 C C . TYR A 1 87 ? -6.859 -5.786 5.803 1.00 91.94 87 TYR A C 1
ATOM 672 O O . TYR A 1 87 ? -6.180 -5.464 4.827 1.00 91.94 87 TYR A O 1
ATOM 680 N N . ARG A 1 88 ? -6.444 -5.560 7.052 1.00 92.44 88 ARG A N 1
ATOM 681 C CA . ARG A 1 88 ? -5.161 -4.935 7.387 1.00 92.44 88 ARG A CA 1
ATOM 682 C C . ARG A 1 88 ? -3.983 -5.707 6.789 1.00 92.44 88 ARG A C 1
ATOM 684 O O . ARG A 1 88 ? -3.040 -5.087 6.310 1.00 92.44 88 ARG A O 1
ATOM 691 N N . ALA A 1 89 ? -4.009 -7.041 6.822 1.00 91.19 89 ALA A N 1
ATOM 692 C CA . ALA A 1 89 ? -2.936 -7.867 6.262 1.00 91.19 89 ALA A CA 1
ATOM 693 C C . ALA A 1 89 ? -2.890 -7.757 4.743 1.00 91.19 89 ALA A C 1
ATOM 695 O O . ALA A 1 89 ? -1.814 -7.530 4.197 1.00 91.19 89 ALA A O 1
ATOM 696 N N . SER A 1 90 ? -4.049 -7.819 4.079 1.00 92.50 90 SER A N 1
ATOM 697 C CA . SER A 1 90 ? -4.116 -7.628 2.631 1.00 92.50 90 SER A CA 1
ATOM 698 C C . SER A 1 90 ? -3.611 -6.253 2.207 1.00 92.50 90 SER A C 1
ATOM 700 O O . SER A 1 90 ? -2.811 -6.180 1.288 1.00 92.50 90 SER A O 1
ATOM 702 N N . GLN A 1 91 ? -3.993 -5.174 2.899 1.00 92.44 91 GLN A N 1
ATOM 703 C CA . GLN A 1 91 ? -3.583 -3.823 2.509 1.00 92.44 91 GLN A CA 1
ATOM 704 C C . GLN A 1 91 ? -2.068 -3.627 2.631 1.00 92.44 91 GLN A C 1
ATOM 706 O O . GLN A 1 91 ? -1.446 -3.137 1.695 1.00 92.44 91 GLN A O 1
ATOM 711 N N . VAL A 1 92 ? -1.454 -4.082 3.731 1.00 92.00 92 VAL A N 1
ATOM 712 C CA . VAL A 1 92 ? 0.010 -4.019 3.894 1.00 92.00 92 VAL A CA 1
ATOM 713 C C . VAL A 1 92 ? 0.724 -4.898 2.864 1.00 92.00 92 VAL A C 1
ATOM 715 O O . VAL A 1 92 ? 1.684 -4.445 2.248 1.00 92.00 92 VAL A O 1
ATOM 718 N N . ALA A 1 93 ? 0.239 -6.122 2.627 1.00 93.00 93 ALA A N 1
ATOM 719 C CA . ALA A 1 93 ? 0.819 -7.021 1.629 1.00 93.00 93 ALA A CA 1
ATOM 720 C C . ALA A 1 93 ? 0.744 -6.432 0.216 1.00 93.00 93 ALA A C 1
ATOM 722 O O . ALA A 1 93 ? 1.714 -6.471 -0.533 1.00 93.00 93 ALA A O 1
ATOM 723 N N . MET A 1 94 ? -0.403 -5.864 -0.148 1.00 91.75 94 MET A N 1
ATOM 724 C CA . MET A 1 94 ? -0.616 -5.280 -1.465 1.00 91.75 94 MET A CA 1
ATOM 725 C C . MET A 1 94 ? 0.229 -4.017 -1.655 1.00 91.75 94 MET A C 1
ATOM 727 O O . MET A 1 94 ? 0.831 -3.872 -2.712 1.00 91.75 94 MET A O 1
ATOM 731 N N . PHE A 1 95 ? 0.358 -3.159 -0.636 1.00 90.69 95 PHE A N 1
ATOM 732 C CA . PHE A 1 95 ? 1.281 -2.016 -0.673 1.00 90.69 95 PHE A CA 1
ATOM 733 C C . PHE A 1 95 ? 2.749 -2.431 -0.775 1.00 90.69 95 PHE A C 1
ATOM 735 O O . PHE A 1 95 ? 3.547 -1.700 -1.354 1.00 90.69 95 PHE A O 1
ATOM 742 N N . LEU A 1 96 ? 3.108 -3.587 -0.210 1.00 92.62 96 LEU A N 1
ATOM 743 C CA . LEU A 1 96 ? 4.452 -4.130 -0.341 1.00 92.62 96 LEU A CA 1
ATOM 744 C C . LEU A 1 96 ? 4.693 -4.654 -1.758 1.00 92.62 96 LEU A C 1
ATOM 746 O O . LEU A 1 96 ? 5.715 -4.342 -2.347 1.00 92.62 96 LEU A O 1
ATOM 750 N N . LEU A 1 97 ? 3.778 -5.459 -2.298 1.00 92.88 97 LEU A N 1
ATOM 751 C CA . LEU A 1 97 ? 3.979 -6.168 -3.565 1.00 92.88 97 LEU A CA 1
ATOM 752 C C . LEU A 1 97 ? 3.783 -5.277 -4.794 1.00 92.88 97 LEU A C 1
ATOM 754 O O . LEU A 1 97 ? 4.489 -5.448 -5.786 1.00 92.88 97 LEU A O 1
ATOM 758 N N . LEU A 1 98 ? 2.835 -4.339 -4.736 1.00 91.56 98 LEU A N 1
ATOM 759 C CA . LEU A 1 98 ? 2.457 -3.489 -5.865 1.00 91.56 98 LEU A CA 1
ATOM 760 C C . LEU A 1 98 ? 3.666 -2.791 -6.516 1.00 91.56 98 LEU A C 1
ATOM 762 O O . LEU A 1 98 ? 3.807 -2.909 -7.735 1.00 91.56 98 LEU A O 1
ATOM 766 N N . PRO A 1 99 ? 4.561 -2.119 -5.765 1.00 89.12 99 PRO A N 1
ATOM 767 C CA . PRO A 1 99 ? 5.681 -1.404 -6.364 1.00 89.12 99 PRO A CA 1
ATOM 768 C C . PRO A 1 99 ? 6.703 -2.339 -7.025 1.00 89.12 99 PRO A C 1
ATOM 770 O O . PRO A 1 99 ? 7.258 -1.984 -8.059 1.00 89.12 99 PRO A O 1
ATOM 773 N N . PHE A 1 100 ? 6.912 -3.552 -6.501 1.00 90.50 100 PHE A N 1
ATOM 774 C CA . PHE A 1 100 ? 7.801 -4.539 -7.131 1.00 90.50 100 PHE A CA 1
ATOM 775 C C . PHE A 1 100 ? 7.212 -5.115 -8.416 1.00 90.50 100 PHE A C 1
ATOM 777 O O . PHE A 1 100 ? 7.908 -5.201 -9.422 1.00 90.50 100 PHE A O 1
ATOM 784 N N . LEU A 1 101 ? 5.921 -5.460 -8.413 1.00 89.69 101 LEU A N 1
ATOM 785 C CA . LEU A 1 101 ? 5.243 -5.931 -9.624 1.00 89.69 101 LEU A CA 1
ATOM 786 C C . LEU A 1 101 ? 5.284 -4.865 -10.720 1.00 89.69 101 LEU A C 1
ATOM 788 O O . LEU A 1 101 ? 5.554 -5.172 -11.881 1.00 89.69 101 LEU A O 1
ATOM 792 N N . LEU A 1 102 ? 5.045 -3.608 -10.340 1.00 86.88 102 LEU A N 1
ATOM 793 C CA . LEU A 1 102 ? 5.116 -2.481 -11.256 1.00 86.88 102 LEU A CA 1
ATOM 794 C C . LEU A 1 102 ? 6.539 -2.296 -11.790 1.00 86.88 102 LEU A C 1
ATOM 796 O O . LEU A 1 102 ? 6.712 -2.203 -13.002 1.00 86.88 102 LEU A O 1
ATOM 800 N N . GLN A 1 103 ? 7.548 -2.341 -10.918 1.00 86.62 103 GLN A N 1
ATOM 801 C CA . GLN A 1 103 ? 8.956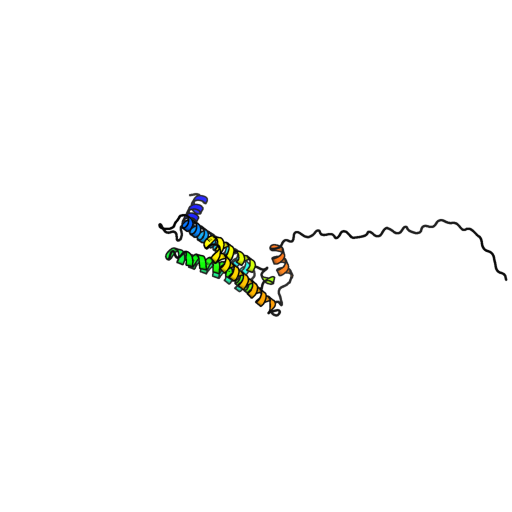 -2.293 -11.306 1.00 86.62 103 GLN A CA 1
ATOM 802 C C . GLN A 1 103 ? 9.317 -3.384 -12.321 1.00 86.62 103 GLN A C 1
ATOM 804 O O . GLN A 1 103 ? 9.885 -3.084 -13.369 1.00 86.62 103 GLN A O 1
ATOM 809 N N . TRP A 1 104 ? 8.962 -4.640 -12.049 1.00 85.94 104 TRP A N 1
ATOM 810 C CA . TRP A 1 104 ? 9.244 -5.746 -12.965 1.00 85.94 104 TRP A CA 1
ATOM 811 C C . TRP A 1 104 ? 8.507 -5.589 -14.297 1.00 85.94 104 TRP A C 1
ATOM 813 O O . TRP A 1 104 ? 9.060 -5.918 -15.341 1.00 85.94 104 TRP A O 1
ATOM 823 N N . SER A 1 105 ? 7.291 -5.032 -14.288 1.00 85.06 105 SER A N 1
ATOM 824 C CA . SER A 1 105 ? 6.550 -4.752 -15.525 1.00 85.06 105 SER A CA 1
ATOM 825 C C . SER A 1 105 ? 7.183 -3.663 -16.391 1.00 85.06 105 SER A C 1
ATOM 827 O O . SER A 1 105 ? 6.976 -3.665 -17.601 1.00 85.06 105 SER A O 1
ATOM 829 N N . LEU A 1 106 ? 7.927 -2.744 -15.767 1.00 80.50 106 LEU A N 1
ATOM 830 C CA . LEU A 1 106 ? 8.600 -1.626 -16.425 1.00 80.50 106 LEU A CA 1
ATOM 831 C C . LEU A 1 106 ? 10.016 -1.984 -16.898 1.00 80.50 106 LEU A C 1
ATOM 833 O O . LEU A 1 106 ? 10.621 -1.184 -17.596 1.00 80.50 106 LEU A O 1
ATOM 837 N N . GLY A 1 107 ? 10.527 -3.173 -16.563 1.00 79.56 107 GLY A N 1
ATOM 838 C CA . GLY A 1 107 ? 11.849 -3.630 -17.002 1.00 79.56 107 GLY A CA 1
ATOM 839 C C . GLY A 1 107 ? 12.963 -3.493 -15.961 1.00 79.56 107 GLY A C 1
ATOM 840 O O . GLY A 1 107 ? 14.130 -3.565 -16.328 1.00 79.56 107 GLY A O 1
ATOM 841 N N . GLY A 1 108 ? 12.628 -3.319 -14.676 1.00 77.88 108 GLY A N 1
ATOM 842 C CA . GLY A 1 108 ? 13.604 -3.334 -13.577 1.00 77.88 108 GLY A CA 1
ATOM 843 C C . GLY A 1 108 ? 13.804 -1.978 -12.892 1.00 77.88 108 GLY A C 1
ATOM 844 O O . GLY A 1 108 ? 13.052 -1.021 -13.101 1.00 77.88 108 GLY A O 1
ATOM 845 N N . PHE A 1 109 ? 14.791 -1.892 -12.001 1.00 72.69 109 PHE A N 1
ATOM 846 C CA . PHE A 1 109 ? 15.053 -0.731 -11.142 1.00 72.69 109 PHE A CA 1
ATOM 847 C C . PHE A 1 109 ? 15.331 0.550 -11.930 1.00 72.69 109 PHE A C 1
ATOM 849 O O . PHE A 1 109 ? 14.820 1.607 -11.566 1.00 72.69 109 PHE A O 1
ATOM 856 N N . VAL A 1 110 ? 16.130 0.460 -12.995 1.00 69.81 110 VAL A N 1
ATOM 857 C CA . VAL A 1 110 ? 16.563 1.628 -13.775 1.00 69.81 110 VAL A CA 1
ATOM 858 C C . VAL A 1 110 ? 15.391 2.223 -14.556 1.00 69.81 110 VAL A C 1
ATOM 860 O O . VAL A 1 110 ? 15.098 3.407 -14.407 1.00 69.81 110 VAL A O 1
ATOM 863 N N . GLU A 1 111 ? 14.666 1.386 -15.297 1.00 73.06 111 GLU A N 1
ATOM 864 C CA . GLU A 1 111 ? 13.539 1.811 -16.138 1.00 73.06 111 GLU A CA 1
ATOM 865 C C . GLU A 1 111 ? 12.334 2.298 -15.324 1.00 73.06 111 GLU A C 1
ATOM 867 O O . GLU A 1 111 ? 11.587 3.175 -15.751 1.00 73.06 111 GLU A O 1
ATOM 872 N N . SER A 1 112 ? 12.153 1.766 -14.114 1.00 74.44 112 SER A N 1
ATOM 873 C CA . SER A 1 112 ? 11.059 2.170 -13.227 1.00 74.44 112 SER A CA 1
ATOM 874 C C . SER A 1 112 ? 11.371 3.370 -12.326 1.00 74.44 112 SER A C 1
ATOM 876 O O . SER A 1 112 ? 10.506 3.768 -11.543 1.00 74.44 112 SER A O 1
ATOM 878 N N . GLY A 1 113 ? 12.591 3.919 -12.366 1.00 73.62 113 GLY A N 1
ATOM 879 C CA . GLY A 1 113 ? 13.019 4.974 -11.438 1.00 73.62 113 GLY A CA 1
ATOM 880 C C . GLY A 1 113 ? 13.033 4.519 -9.973 1.00 73.62 113 GLY A C 1
ATOM 881 O O . GLY A 1 113 ? 12.741 5.303 -9.073 1.00 73.62 113 GLY A O 1
ATOM 882 N N . ALA A 1 114 ? 13.325 3.237 -9.734 1.00 76.75 114 ALA A N 1
ATOM 883 C CA . ALA A 1 114 ? 13.308 2.594 -8.423 1.00 76.75 114 ALA A CA 1
ATOM 884 C C . ALA A 1 114 ? 11.962 2.703 -7.680 1.00 76.75 114 ALA A C 1
ATOM 886 O O . ALA A 1 114 ? 11.924 2.827 -6.450 1.00 76.75 114 ALA A O 1
ATOM 887 N N . VAL A 1 115 ? 10.842 2.590 -8.408 1.00 82.50 115 VAL A N 1
ATOM 888 C CA . VAL A 1 115 ? 9.488 2.615 -7.826 1.00 82.50 115 VAL A CA 1
ATOM 889 C C . VAL A 1 115 ? 9.311 1.588 -6.701 1.00 82.50 115 VAL A C 1
ATOM 891 O O . VAL A 1 115 ? 8.568 1.850 -5.759 1.00 82.50 115 VAL A O 1
ATOM 894 N N . ALA A 1 116 ? 10.048 0.468 -6.713 1.00 85.44 116 ALA A N 1
ATOM 895 C CA . ALA A 1 116 ? 10.032 -0.520 -5.635 1.00 85.44 116 ALA A CA 1
ATOM 896 C C . ALA A 1 116 ? 10.356 0.054 -4.243 1.00 85.44 116 ALA A C 1
ATOM 898 O O . ALA A 1 116 ? 9.892 -0.488 -3.241 1.00 85.44 116 ALA A O 1
ATOM 899 N N . LEU A 1 117 ? 11.097 1.163 -4.145 1.00 85.25 117 LEU A N 1
ATOM 900 C CA . LEU A 1 117 ? 11.408 1.797 -2.858 1.00 85.25 117 LEU A CA 1
ATOM 901 C C . LEU A 1 117 ? 10.159 2.329 -2.143 1.00 85.25 117 LEU A C 1
ATOM 903 O O . LEU A 1 117 ? 10.132 2.359 -0.912 1.00 85.25 117 LEU A O 1
ATOM 907 N N . TRP A 1 118 ? 9.087 2.649 -2.877 1.00 88.19 118 TRP A N 1
ATOM 908 C CA . TRP A 1 118 ? 7.794 2.997 -2.276 1.00 88.19 118 TRP A CA 1
ATOM 909 C C . TRP A 1 118 ? 7.211 1.870 -1.419 1.00 88.19 118 TRP A C 1
ATOM 911 O O . TRP A 1 118 ? 6.449 2.139 -0.488 1.00 88.19 118 TRP A O 1
ATOM 921 N N . ALA A 1 119 ? 7.612 0.617 -1.655 1.00 90.81 119 ALA A N 1
ATOM 922 C CA . ALA A 1 119 ? 7.192 -0.514 -0.837 1.00 90.81 119 ALA A CA 1
ATOM 923 C C . ALA A 1 119 ? 7.677 -0.407 0.622 1.00 90.81 119 ALA A C 1
ATOM 925 O O . ALA A 1 119 ? 7.111 -1.067 1.493 1.00 90.81 119 ALA A O 1
ATOM 926 N N . PHE A 1 120 ? 8.647 0.466 0.934 1.00 89.50 120 PHE A N 1
ATOM 927 C CA . PHE A 1 120 ? 9.069 0.763 2.308 1.00 89.50 120 PHE A CA 1
ATOM 928 C C . PHE A 1 120 ? 7.951 1.380 3.171 1.00 89.50 120 PHE A C 1
ATOM 930 O O . PHE A 1 120 ? 7.972 1.281 4.399 1.00 89.50 120 PHE A O 1
ATOM 937 N N . VAL A 1 121 ? 6.909 1.948 2.560 1.00 89.62 121 VAL A N 1
ATOM 938 C CA . VAL A 1 121 ? 5.719 2.397 3.300 1.00 89.62 121 VAL A CA 1
ATOM 939 C C . VAL A 1 121 ? 5.007 1.219 3.982 1.00 89.62 121 VAL A C 1
ATOM 941 O O . VAL A 1 121 ? 4.415 1.399 5.045 1.00 89.62 121 VAL A O 1
ATOM 944 N N . ALA A 1 122 ? 5.102 -0.002 3.445 1.00 90.94 122 ALA A N 1
ATOM 945 C CA . ALA A 1 122 ? 4.474 -1.183 4.032 1.00 90.94 122 ALA A CA 1
ATOM 946 C C . ALA A 1 122 ? 5.016 -1.543 5.433 1.00 90.94 122 ALA A C 1
ATOM 948 O O . ALA A 1 122 ? 4.198 -1.665 6.349 1.00 90.94 122 ALA A O 1
ATOM 949 N N . PRO A 1 123 ? 6.339 -1.672 5.679 1.00 89.88 123 PRO A N 1
ATOM 950 C CA . PRO A 1 123 ? 6.857 -1.896 7.030 1.00 89.88 123 PRO A CA 1
ATOM 951 C C . PRO A 1 123 ? 6.582 -0.729 7.992 1.00 89.88 123 PRO A C 1
ATOM 953 O O . PRO A 1 123 ? 6.313 -0.978 9.169 1.00 89.88 123 PRO A O 1
ATOM 956 N N . LEU A 1 124 ? 6.553 0.523 7.518 1.00 90.94 124 LEU A N 1
ATOM 957 C CA . LEU A 1 124 ? 6.122 1.663 8.343 1.00 90.94 124 LEU A CA 1
ATOM 958 C C . LEU A 1 124 ? 4.643 1.547 8.739 1.00 90.94 124 LEU A C 1
ATOM 960 O O . LEU A 1 124 ? 4.290 1.692 9.909 1.00 90.94 124 LEU A O 1
ATOM 964 N N . GLY A 1 125 ? 3.773 1.209 7.786 1.00 86.75 125 GLY A N 1
ATOM 965 C CA . GLY A 1 125 ? 2.368 0.915 8.053 1.00 86.75 125 GLY A CA 1
ATOM 966 C C . GLY A 1 125 ? 2.211 -0.261 9.017 1.00 86.75 125 GLY A C 1
ATOM 967 O O . GLY A 1 125 ? 1.394 -0.215 9.937 1.00 86.75 125 GLY A O 1
ATOM 968 N N . ALA A 1 126 ? 3.036 -1.299 8.882 1.00 90.25 126 ALA A N 1
ATOM 969 C CA . ALA A 1 126 ? 3.034 -2.422 9.805 1.00 90.25 126 ALA A CA 1
ATOM 970 C C . ALA A 1 126 ? 3.396 -1.999 11.236 1.00 90.25 126 ALA A C 1
ATOM 972 O O . ALA A 1 126 ? 2.751 -2.451 12.184 1.00 90.25 126 ALA A O 1
ATOM 973 N N . LEU A 1 127 ? 4.360 -1.091 11.399 1.00 89.19 127 LEU A N 1
ATOM 974 C CA . LEU A 1 127 ? 4.718 -0.533 12.701 1.00 89.19 127 LEU A CA 1
ATOM 975 C C . LEU A 1 127 ? 3.537 0.202 13.345 1.00 89.19 127 LEU A C 1
ATOM 977 O O . LEU A 1 127 ? 3.253 -0.023 14.520 1.00 89.19 127 LEU A O 1
ATOM 981 N N . VAL A 1 128 ? 2.809 1.002 12.562 1.00 86.69 128 VAL A N 1
ATOM 982 C CA . VAL A 1 128 ? 1.636 1.758 13.028 1.00 86.69 128 VAL A CA 1
ATOM 983 C C . VAL A 1 128 ? 0.462 0.838 13.375 1.00 86.69 128 VAL A C 1
ATOM 985 O O . VAL A 1 128 ? -0.192 1.016 14.403 1.00 86.69 128 VAL A O 1
ATOM 988 N N . PHE A 1 129 ? 0.170 -0.155 12.532 1.00 83.44 129 PHE A N 1
ATOM 989 C CA . PHE A 1 129 ? -1.067 -0.927 12.655 1.00 83.44 129 PHE A CA 1
ATOM 990 C C . PHE A 1 129 ? -0.922 -2.266 13.386 1.00 83.44 129 PHE A C 1
ATOM 992 O O . PHE A 1 129 ? -1.930 -2.749 13.906 1.00 83.44 129 PHE A O 1
ATOM 999 N N . TYR A 1 130 ? 0.266 -2.878 13.432 1.00 84.62 130 TYR A N 1
ATOM 1000 C CA . TYR A 1 130 ? 0.534 -4.156 14.119 1.00 84.62 130 TYR A CA 1
ATOM 1001 C C . TYR A 1 130 ? 1.457 -4.009 15.327 1.00 84.62 130 TYR A C 1
ATOM 1003 O O . TYR A 1 130 ? 1.253 -4.703 16.320 1.00 84.62 130 TYR A O 1
ATOM 1011 N N . GLY A 1 131 ? 2.451 -3.125 15.233 1.00 87.38 131 GLY A N 1
ATOM 1012 C CA . GLY A 1 131 ? 3.502 -2.955 16.230 1.00 87.38 131 GLY A CA 1
ATOM 1013 C C . GLY A 1 131 ? 4.869 -3.506 15.789 1.00 87.38 131 GLY A C 1
ATOM 1014 O O . GLY A 1 131 ? 5.016 -4.030 14.680 1.00 87.38 131 GLY A O 1
ATOM 1015 N N . PRO A 1 132 ? 5.895 -3.393 16.656 1.00 86.88 132 PRO A N 1
ATOM 1016 C CA . PRO A 1 132 ? 7.298 -3.551 16.260 1.00 86.88 132 PRO A CA 1
ATOM 1017 C C . PRO A 1 132 ? 7.678 -4.947 15.761 1.00 86.88 132 PRO A C 1
ATOM 1019 O O . PRO A 1 132 ? 8.403 -5.074 14.778 1.00 86.88 132 PRO A O 1
ATOM 1022 N N . ARG A 1 133 ? 7.177 -6.012 16.403 1.00 87.69 133 ARG A N 1
ATOM 1023 C CA . ARG A 1 133 ? 7.548 -7.396 16.049 1.00 87.69 133 ARG A CA 1
ATOM 1024 C C . ARG A 1 133 ? 7.140 -7.746 14.621 1.00 87.69 133 ARG A C 1
ATOM 1026 O O . ARG A 1 133 ? 7.932 -8.296 13.864 1.00 87.69 133 ARG A O 1
ATOM 1033 N N . GLN A 1 134 ? 5.912 -7.407 14.244 1.00 89.38 134 GLN A N 1
ATOM 1034 C CA . GLN A 1 134 ? 5.413 -7.642 12.895 1.00 89.38 134 GLN A CA 1
ATOM 1035 C C . GLN A 1 134 ? 6.066 -6.691 11.892 1.00 89.38 134 GLN A C 1
ATOM 1037 O O . GLN A 1 134 ? 6.348 -7.114 10.777 1.00 89.38 134 GLN A O 1
ATOM 1042 N N . ALA A 1 135 ? 6.351 -5.443 12.275 1.00 89.12 135 ALA A N 1
ATOM 1043 C CA . ALA A 1 135 ? 7.066 -4.506 11.412 1.00 89.12 135 ALA A CA 1
ATOM 1044 C C . ALA A 1 135 ? 8.436 -5.044 10.976 1.00 89.12 135 ALA A C 1
ATOM 1046 O O . ALA A 1 135 ? 8.778 -4.925 9.805 1.00 89.12 135 ALA A O 1
ATOM 1047 N N . ILE A 1 136 ? 9.172 -5.707 11.876 1.00 91.88 136 ILE A N 1
ATOM 1048 C CA . ILE A 1 136 ? 10.450 -6.360 11.546 1.00 91.88 136 ILE A CA 1
ATOM 1049 C C . ILE A 1 136 ? 10.253 -7.462 10.498 1.00 91.88 136 ILE A C 1
ATOM 1051 O O . ILE A 1 136 ? 11.014 -7.527 9.539 1.00 91.88 136 ILE A O 1
ATOM 1055 N N . ALA A 1 137 ? 9.217 -8.296 10.633 1.00 92.94 137 ALA A N 1
ATOM 1056 C CA . ALA A 1 137 ? 8.921 -9.333 9.642 1.00 92.94 137 ALA A CA 1
ATOM 1057 C C . ALA A 1 137 ? 8.574 -8.733 8.265 1.00 92.94 137 ALA A C 1
ATOM 1059 O O . ALA A 1 137 ? 9.090 -9.186 7.245 1.00 92.94 137 ALA A O 1
ATOM 1060 N N . TRP A 1 138 ? 7.758 -7.673 8.232 1.00 94.06 138 TRP A N 1
ATOM 1061 C CA . TRP A 1 138 ? 7.427 -6.949 6.999 1.00 94.06 138 TRP A CA 1
ATOM 1062 C C . TRP A 1 138 ? 8.635 -6.235 6.389 1.00 94.06 138 TRP A C 1
ATOM 1064 O O . TRP A 1 138 ? 8.769 -6.189 5.169 1.00 94.06 138 TRP A O 1
ATOM 1074 N N . PHE A 1 139 ? 9.538 -5.720 7.220 1.00 91.94 139 PHE A N 1
ATOM 1075 C CA . PHE A 1 139 ? 10.791 -5.131 6.766 1.00 91.94 139 PHE A CA 1
ATOM 1076 C C . PHE A 1 139 ? 11.729 -6.197 6.186 1.00 91.94 139 PHE A C 1
ATOM 1078 O O . PHE A 1 139 ? 12.310 -5.985 5.128 1.00 91.94 139 PHE A O 1
ATOM 1085 N N . GLY A 1 140 ? 11.804 -7.378 6.805 1.00 91.62 140 GLY A N 1
ATOM 1086 C CA . GLY A 1 140 ? 12.507 -8.532 6.244 1.00 91.62 140 GLY A CA 1
ATOM 1087 C C . GLY A 1 140 ? 11.943 -8.957 4.885 1.00 91.62 140 GLY A C 1
ATOM 1088 O O . GLY A 1 140 ? 12.709 -9.189 3.955 1.00 91.62 140 GLY A O 1
ATOM 1089 N N . ALA A 1 141 ? 10.614 -8.982 4.732 1.00 94.00 141 ALA A N 1
ATOM 1090 C CA . ALA A 1 141 ? 9.965 -9.260 3.449 1.00 94.00 141 ALA A CA 1
ATOM 1091 C C . ALA A 1 141 ? 10.286 -8.196 2.384 1.00 94.00 141 ALA A C 1
ATOM 1093 O O . ALA A 1 141 ? 10.555 -8.540 1.235 1.00 94.00 141 ALA A O 1
ATOM 1094 N N . PHE A 1 142 ? 10.312 -6.915 2.767 1.00 92.38 142 PHE A N 1
ATOM 1095 C CA . PHE A 1 142 ? 10.763 -5.828 1.898 1.00 92.38 142 PHE A CA 1
ATOM 1096 C C . PHE A 1 142 ? 12.208 -6.038 1.434 1.00 92.38 142 PHE A C 1
ATOM 1098 O O . PHE A 1 142 ? 12.460 -6.028 0.232 1.00 92.38 142 PHE A O 1
ATOM 1105 N N . LEU A 1 143 ? 13.141 -6.294 2.356 1.00 90.12 143 LEU A N 1
ATOM 1106 C CA . LEU A 1 143 ? 14.542 -6.542 2.009 1.00 90.12 143 LEU A CA 1
ATOM 1107 C C . LEU A 1 143 ? 14.697 -7.758 1.094 1.00 90.12 143 LEU A C 1
ATOM 1109 O O . LEU A 1 143 ? 15.429 -7.684 0.114 1.00 90.12 143 LEU A O 1
ATOM 1113 N N . ALA A 1 144 ? 13.967 -8.843 1.360 1.00 91.31 144 ALA A N 1
ATOM 1114 C CA . ALA A 1 144 ? 13.979 -10.027 0.508 1.00 91.31 144 ALA A CA 1
ATOM 1115 C C . ALA A 1 144 ? 13.521 -9.709 -0.926 1.00 91.31 144 ALA A C 1
ATOM 1117 O O . ALA A 1 144 ? 14.152 -10.160 -1.879 1.00 91.31 144 ALA A O 1
ATOM 1118 N N . LEU A 1 145 ? 12.469 -8.900 -1.093 1.00 91.31 145 LEU A N 1
ATOM 1119 C CA . LEU A 1 145 ? 11.990 -8.470 -2.411 1.00 91.31 145 LEU A CA 1
ATOM 1120 C C . LEU A 1 145 ? 12.965 -7.518 -3.114 1.00 91.31 145 LEU A C 1
ATOM 1122 O O . LEU A 1 145 ? 13.145 -7.631 -4.328 1.00 91.31 145 LEU A O 1
ATOM 1126 N N . VAL A 1 146 ? 13.625 -6.620 -2.374 1.00 87.44 146 VAL A N 1
ATOM 1127 C CA . VAL A 1 146 ? 14.698 -5.768 -2.915 1.00 87.44 146 VAL A CA 1
ATOM 1128 C C . VAL A 1 146 ? 15.855 -6.627 -3.409 1.00 87.44 146 VAL A C 1
ATOM 1130 O O . VAL A 1 146 ? 16.270 -6.475 -4.554 1.00 87.44 146 VAL A O 1
ATOM 1133 N N . SER A 1 147 ? 16.345 -7.559 -2.589 1.00 83.62 147 SER A N 1
ATOM 1134 C CA . SER A 1 147 ? 17.433 -8.466 -2.963 1.00 83.62 147 SER A CA 1
ATOM 1135 C C . SER A 1 147 ? 17.057 -9.356 -4.144 1.00 83.62 147 SER A C 1
ATOM 1137 O O . SER A 1 147 ? 17.864 -9.521 -5.053 1.00 83.62 147 SER A O 1
ATOM 1139 N N . LEU A 1 148 ? 15.828 -9.882 -4.172 1.00 87.75 148 LEU A N 1
ATOM 1140 C CA . LEU A 1 148 ? 15.315 -10.653 -5.302 1.00 87.75 148 LEU A CA 1
ATOM 1141 C C . LEU A 1 148 ? 15.282 -9.810 -6.579 1.00 87.75 148 LEU A C 1
ATOM 1143 O O . LEU A 1 148 ? 15.741 -10.262 -7.619 1.00 87.75 148 LEU A O 1
ATOM 1147 N N . SER A 1 149 ? 14.785 -8.578 -6.498 1.00 83.75 149 SER A N 1
ATOM 1148 C CA . SER A 1 149 ? 14.729 -7.676 -7.651 1.00 83.75 149 SER A CA 1
ATOM 1149 C C . SER A 1 149 ? 16.124 -7.295 -8.142 1.00 83.75 149 SER A C 1
ATOM 1151 O O . SER A 1 149 ? 16.362 -7.279 -9.341 1.00 83.75 149 SER A O 1
ATOM 1153 N N . ALA A 1 150 ? 17.065 -7.056 -7.226 1.00 78.25 150 ALA A N 1
ATOM 1154 C CA . ALA A 1 150 ? 18.455 -6.774 -7.570 1.00 78.25 150 ALA A CA 1
ATOM 1155 C C . ALA A 1 150 ? 19.141 -7.991 -8.209 1.00 78.25 150 ALA A C 1
ATOM 1157 O O . ALA A 1 150 ? 19.950 -7.830 -9.117 1.00 78.25 150 ALA A O 1
ATOM 1158 N N . ALA A 1 151 ? 18.804 -9.206 -7.768 1.00 78.81 151 ALA A N 1
ATOM 1159 C CA . ALA A 1 151 ? 19.283 -10.432 -8.394 1.00 78.81 151 ALA A CA 1
ATOM 1160 C C . ALA A 1 151 ? 18.688 -10.622 -9.798 1.00 78.81 151 ALA A C 1
ATOM 1162 O O . ALA A 1 151 ? 19.426 -10.959 -10.713 1.00 78.81 151 ALA A O 1
ATOM 1163 N N . ILE A 1 152 ? 17.388 -10.371 -9.989 1.00 77.94 152 ILE A N 1
ATOM 1164 C CA . ILE A 1 152 ? 16.735 -10.439 -11.308 1.00 77.94 152 ILE A CA 1
ATOM 1165 C C . ILE A 1 152 ? 17.402 -9.459 -12.284 1.00 77.94 152 ILE A C 1
ATOM 1167 O O . ILE A 1 152 ? 17.791 -9.864 -13.379 1.00 77.94 152 ILE A O 1
ATOM 1171 N N . ASP A 1 153 ? 17.611 -8.212 -11.861 1.00 70.44 153 ASP A N 1
ATOM 1172 C CA . ASP A 1 153 ? 18.231 -7.174 -12.691 1.00 70.44 153 ASP A CA 1
ATOM 1173 C C . ASP A 1 153 ? 19.733 -7.425 -12.922 1.00 70.44 153 ASP A C 1
ATOM 1175 O O . ASP A 1 153 ? 20.255 -7.151 -14.000 1.00 70.44 153 ASP A O 1
ATOM 1179 N N . GLY A 1 154 ? 20.443 -7.972 -11.930 1.00 62.81 154 GLY A N 1
ATOM 1180 C CA . GLY A 1 154 ? 21.871 -8.285 -12.027 1.00 62.81 154 GLY A CA 1
ATOM 1181 C C . GLY A 1 154 ? 22.195 -9.550 -12.832 1.00 62.81 154 GLY A C 1
ATOM 1182 O O . GLY A 1 154 ? 23.328 -9.704 -13.284 1.00 62.81 154 GLY A O 1
ATOM 1183 N N . VAL A 1 155 ? 21.227 -10.456 -13.017 1.00 55.25 155 VAL A N 1
ATOM 1184 C CA . VAL A 1 155 ? 21.410 -11.750 -13.705 1.00 55.25 155 VAL A CA 1
ATOM 1185 C C . VAL A 1 155 ? 20.947 -11.713 -15.170 1.00 55.25 155 VAL A C 1
ATOM 1187 O O . VAL A 1 155 ? 21.351 -12.576 -15.948 1.00 55.25 155 VAL A O 1
ATOM 1190 N N . LEU A 1 156 ? 20.170 -10.707 -15.596 1.00 46.19 156 LEU A N 1
ATOM 1191 C CA . LEU A 1 156 ? 19.642 -10.593 -16.966 1.00 46.19 156 LEU A CA 1
ATOM 1192 C C . LEU A 1 156 ? 20.115 -9.310 -17.689 1.00 46.19 156 LEU A C 1
ATOM 1194 O O . LEU A 1 156 ? 19.337 -8.370 -17.839 1.00 46.19 156 LEU A O 1
ATOM 1198 N N . PRO A 1 157 ? 21.347 -9.267 -18.238 1.00 50.88 157 PRO A N 1
ATOM 1199 C CA . PRO A 1 157 ? 21.812 -8.156 -19.082 1.00 50.88 157 PRO A CA 1
ATOM 1200 C C . PRO A 1 157 ? 21.110 -8.045 -20.453 1.00 50.88 157 PRO A C 1
ATOM 1202 O O . PRO A 1 157 ? 21.401 -7.129 -21.215 1.00 50.88 157 PRO A O 1
ATOM 1205 N N . GLU A 1 158 ? 20.245 -8.998 -20.815 1.00 48.25 158 GLU A N 1
ATOM 1206 C CA . GLU A 1 158 ? 19.787 -9.217 -22.199 1.00 48.25 158 GLU A CA 1
ATOM 1207 C C . GLU A 1 158 ? 18.434 -8.558 -22.548 1.00 48.25 158 GLU A C 1
ATOM 1209 O O . GLU A 1 158 ? 18.110 -8.458 -23.729 1.00 48.25 158 GLU A O 1
ATOM 1214 N N . LEU A 1 159 ? 17.650 -8.070 -21.572 1.00 49.03 159 LEU A N 1
ATOM 1215 C CA . LEU A 1 159 ? 16.354 -7.405 -21.833 1.00 49.03 159 LEU A CA 1
ATOM 1216 C C . LEU A 1 159 ? 16.411 -5.866 -21.874 1.00 49.03 159 LEU A C 1
ATOM 1218 O O . LEU A 1 159 ? 15.411 -5.236 -22.204 1.00 49.03 159 LEU A O 1
ATOM 1222 N N . SER A 1 160 ? 17.560 -5.252 -21.584 1.00 47.34 160 SER A N 1
ATOM 1223 C CA . SER A 1 160 ? 17.766 -3.793 -21.546 1.00 47.34 160 SER A CA 1
ATOM 1224 C C . SER A 1 160 ? 18.211 -3.189 -22.889 1.00 47.34 160 SER A C 1
ATOM 1226 O O . SER A 1 160 ? 18.873 -2.150 -22.932 1.00 47.34 160 SER A O 1
ATOM 1228 N N . LYS A 1 161 ? 17.858 -3.829 -24.010 1.00 46.94 161 LYS A N 1
ATOM 1229 C CA . LYS A 1 161 ? 17.992 -3.224 -25.341 1.00 46.94 161 LYS A CA 1
ATOM 1230 C C . LYS A 1 161 ? 16.671 -2.554 -25.722 1.00 46.94 161 LYS A C 1
ATOM 1232 O O . LYS A 1 161 ? 15.657 -3.2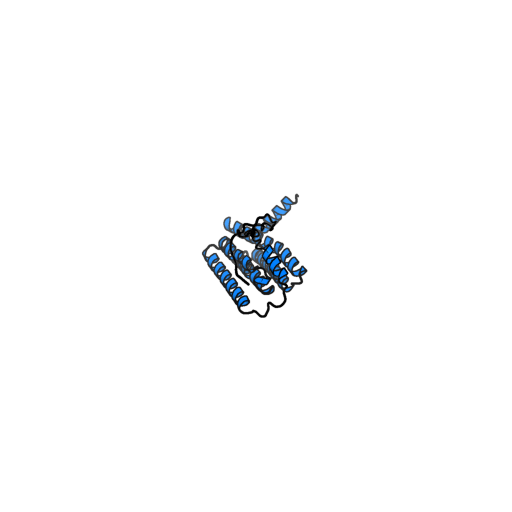27 -25.844 1.00 46.94 161 LYS A O 1
ATOM 1237 N N . ASP A 1 162 ? 16.753 -1.240 -25.927 1.00 49.12 162 ASP A N 1
ATOM 1238 C CA . ASP A 1 162 ? 15.786 -0.365 -26.614 1.00 49.12 162 ASP A CA 1
ATOM 1239 C C . ASP A 1 162 ? 14.839 0.497 -25.757 1.00 49.12 162 ASP A C 1
ATOM 1241 O O . ASP A 1 162 ? 13.680 0.696 -26.119 1.00 49.12 162 ASP A O 1
ATOM 1245 N N . ILE A 1 163 ? 15.339 1.136 -24.690 1.00 48.31 163 ILE A N 1
ATOM 1246 C CA . ILE A 1 163 ? 14.706 2.365 -24.165 1.00 48.31 163 ILE A CA 1
ATOM 1247 C C . ILE A 1 163 ? 15.721 3.527 -24.199 1.00 48.31 163 ILE A C 1
ATOM 1249 O O . ILE A 1 163 ? 16.821 3.402 -23.655 1.00 48.31 163 ILE A O 1
ATOM 1253 N N . PRO A 1 164 ? 15.414 4.660 -24.873 1.00 48.78 164 PRO A N 1
ATOM 1254 C CA . PRO A 1 164 ? 16.328 5.794 -24.988 1.00 48.78 164 PRO A CA 1
ATOM 1255 C C . PRO A 1 164 ? 16.712 6.361 -23.621 1.00 48.78 164 PRO A C 1
ATOM 1257 O O . PRO A 1 164 ? 15.857 6.728 -22.813 1.00 48.78 164 PRO A O 1
ATOM 1260 N N . SER A 1 165 ? 18.015 6.527 -23.402 1.00 51.34 165 SER A N 1
ATOM 1261 C CA . SER A 1 165 ? 18.616 6.970 -22.138 1.00 51.34 165 SER A CA 1
ATOM 1262 C C . SER A 1 165 ? 18.093 8.319 -21.616 1.00 51.34 165 SER A C 1
ATOM 1264 O O . SER A 1 165 ? 18.259 8.629 -20.440 1.00 51.34 165 SER A O 1
ATOM 1266 N N . SER A 1 166 ? 17.435 9.127 -22.453 1.00 47.81 166 SER A N 1
ATOM 1267 C CA . SER A 1 166 ? 16.820 10.400 -22.060 1.00 47.81 166 SER A CA 1
ATOM 1268 C C . SER A 1 166 ? 15.577 10.242 -21.173 1.00 47.81 166 SER A C 1
ATOM 1270 O O . SER A 1 166 ? 15.319 11.119 -20.351 1.00 47.81 166 SER A O 1
ATOM 1272 N N . VAL A 1 167 ? 14.831 9.136 -21.288 1.00 54.59 167 VAL A N 1
ATOM 1273 C CA . VAL A 1 167 ? 13.613 8.885 -20.490 1.00 54.59 167 VAL A CA 1
ATOM 1274 C C . VAL A 1 167 ? 13.973 8.427 -19.075 1.00 54.59 167 VAL A C 1
ATOM 1276 O O . VAL A 1 167 ? 13.427 8.942 -18.100 1.00 54.59 167 VAL A O 1
ATOM 1279 N N . VAL A 1 168 ? 14.969 7.547 -18.957 1.00 54.72 168 VAL A N 1
ATOM 1280 C CA . VAL A 1 168 ? 15.532 7.091 -17.675 1.00 54.72 168 VAL A CA 1
ATOM 1281 C C . VAL A 1 168 ? 16.104 8.268 -16.879 1.00 54.72 168 VAL A C 1
ATOM 1283 O O . VAL A 1 168 ? 15.836 8.404 -15.686 1.00 54.72 168 VAL A O 1
ATOM 1286 N N . VAL A 1 169 ? 16.833 9.173 -17.543 1.00 54.69 169 VAL A N 1
ATOM 1287 C CA . VAL A 1 169 ? 17.395 10.379 -16.910 1.00 54.69 169 VAL A CA 1
ATOM 1288 C C . VAL A 1 169 ? 16.300 11.354 -16.466 1.00 54.69 169 VAL A C 1
ATOM 1290 O O . VAL A 1 169 ? 16.448 11.969 -15.414 1.00 54.69 169 VAL A O 1
ATOM 1293 N N . ALA A 1 170 ? 15.190 11.475 -17.202 1.00 53.34 170 ALA A N 1
ATOM 1294 C CA . ALA A 1 170 ? 14.075 12.340 -16.812 1.00 53.34 170 ALA A CA 1
ATOM 1295 C C . ALA A 1 170 ? 13.355 11.835 -15.547 1.00 53.34 170 ALA A C 1
ATOM 1297 O O . ALA A 1 170 ? 13.129 12.618 -14.624 1.00 53.34 170 ALA A O 1
ATOM 1298 N N . PHE A 1 171 ? 13.078 10.529 -15.454 1.00 50.84 171 PHE A N 1
ATOM 1299 C CA . PHE A 1 171 ? 12.467 9.926 -14.260 1.00 50.84 171 PHE A CA 1
ATOM 1300 C C . PHE A 1 171 ? 13.396 9.952 -13.036 1.00 50.84 171 PHE A C 1
ATOM 1302 O O . PHE A 1 171 ? 12.939 10.211 -11.917 1.00 50.84 171 PHE A O 1
ATOM 1309 N N . PHE A 1 172 ? 14.706 9.751 -13.240 1.00 49.94 172 PHE A N 1
ATOM 1310 C CA . PHE A 1 172 ? 15.713 9.918 -12.185 1.00 49.94 172 PHE A CA 1
ATOM 1311 C C . PHE A 1 172 ? 15.835 11.376 -11.722 1.00 49.94 172 PHE A C 1
ATOM 1313 O O . PHE A 1 172 ? 15.921 11.629 -10.521 1.00 49.94 172 PHE A O 1
ATOM 1320 N N . ALA A 1 173 ? 15.810 12.341 -12.647 1.00 50.44 173 ALA A N 1
ATOM 1321 C CA . ALA A 1 173 ? 15.898 13.767 -12.332 1.00 50.44 173 ALA A CA 1
ATOM 1322 C C . ALA A 1 173 ? 14.670 14.290 -11.566 1.00 50.44 173 ALA A C 1
ATOM 1324 O O . ALA A 1 173 ? 14.789 15.253 -10.806 1.00 50.44 173 ALA A O 1
ATOM 1325 N N . GLU A 1 174 ? 13.508 13.653 -11.731 1.00 52.50 174 GLU A N 1
ATOM 1326 C CA . GLU A 1 174 ? 12.289 14.003 -10.998 1.00 52.50 174 GLU A CA 1
ATOM 1327 C C . GLU A 1 174 ? 12.334 13.554 -9.525 1.00 52.50 174 GLU A C 1
ATOM 1329 O O . GLU A 1 174 ? 11.891 14.291 -8.644 1.00 52.50 174 GLU A O 1
ATOM 1334 N N . HIS A 1 175 ? 12.936 12.396 -9.231 1.00 50.66 175 HIS A N 1
ATOM 1335 C CA . HIS A 1 175 ? 13.016 11.851 -7.867 1.00 50.66 175 HIS A CA 1
ATOM 1336 C C . HIS A 1 175 ? 14.278 12.262 -7.103 1.00 50.66 175 HIS A C 1
ATOM 1338 O O . HIS A 1 175 ? 14.273 12.326 -5.873 1.00 50.66 175 HIS A O 1
ATOM 1344 N N . LEU A 1 176 ? 15.357 12.575 -7.813 1.00 53.12 176 LEU A N 1
ATOM 1345 C CA . LEU A 1 176 ? 16.623 12.993 -7.239 1.00 53.12 176 LEU A CA 1
ATOM 1346 C C . LEU A 1 176 ? 17.035 14.285 -7.929 1.00 53.12 176 LEU A C 1
ATOM 1348 O O . LEU A 1 176 ? 17.931 14.263 -8.760 1.00 53.12 176 LEU A O 1
ATOM 1352 N N . ARG A 1 177 ? 16.394 15.416 -7.602 1.00 42.69 177 ARG A N 1
ATOM 1353 C CA . ARG A 1 177 ? 16.953 16.735 -7.931 1.00 42.69 177 ARG A CA 1
ATOM 1354 C C . ARG A 1 177 ? 18.286 16.834 -7.177 1.00 42.69 177 ARG A C 1
ATOM 1356 O O . ARG A 1 177 ? 18.258 17.062 -5.965 1.00 42.69 177 ARG A O 1
ATOM 1363 N N . PRO A 1 178 ? 19.452 16.667 -7.821 1.00 47.72 178 PRO A N 1
ATOM 1364 C CA . PRO A 1 178 ? 20.711 16.799 -7.127 1.00 47.72 178 PRO A CA 1
ATOM 1365 C C . PRO A 1 178 ? 20.904 18.303 -6.945 1.00 47.72 178 PRO A C 1
ATOM 1367 O O . PRO A 1 178 ? 21.069 19.050 -7.910 1.00 47.72 178 PRO A O 1
ATOM 1370 N N . LEU A 1 179 ? 20.840 18.779 -5.704 1.00 55.19 179 LEU A N 1
ATOM 1371 C CA . LEU A 1 179 ? 21.476 20.043 -5.353 1.00 55.19 179 LEU A CA 1
ATOM 1372 C C . LEU A 1 179 ? 22.974 19.861 -5.615 1.00 55.19 179 LEU A C 1
ATOM 1374 O O . LEU A 1 179 ? 23.673 19.267 -4.801 1.00 55.19 179 LEU A O 1
ATOM 1378 N N . GLY A 1 180 ? 23.455 20.294 -6.777 1.00 49.09 180 GLY A N 1
ATOM 1379 C CA . GLY A 1 180 ? 24.852 20.057 -7.124 1.00 49.09 180 GLY A CA 1
ATOM 1380 C C . GLY A 1 180 ? 25.220 20.397 -8.555 1.00 49.09 180 GLY A C 1
ATOM 1381 O O . GLY A 1 180 ? 25.836 19.581 -9.227 1.00 49.09 180 GLY A O 1
ATOM 1382 N N . HIS A 1 181 ? 24.878 21.595 -9.023 1.00 53.38 181 HIS A N 1
ATOM 1383 C CA . HIS A 1 181 ? 25.563 22.164 -10.181 1.00 53.38 181 HIS A CA 1
ATOM 1384 C C . HIS A 1 181 ? 26.129 23.541 -9.846 1.00 53.38 181 HIS A C 1
ATOM 1386 O O . HIS A 1 181 ? 25.786 24.531 -10.478 1.00 53.38 181 HIS A O 1
ATOM 1392 N N . ASP A 1 182 ? 26.998 23.593 -8.834 1.00 50.09 182 ASP A N 1
ATOM 1393 C CA . ASP A 1 182 ? 28.090 24.569 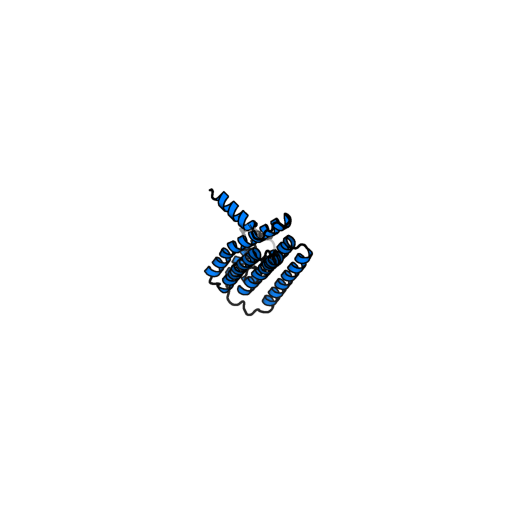-8.845 1.00 50.09 182 ASP A CA 1
ATOM 1394 C C . ASP A 1 182 ? 29.267 24.092 -7.980 1.00 50.09 182 ASP A C 1
ATOM 1396 O O . ASP A 1 182 ? 29.532 24.586 -6.888 1.00 50.09 182 ASP A O 1
ATOM 1400 N N . ILE A 1 183 ? 29.982 23.074 -8.463 1.00 48.56 183 ILE A N 1
ATOM 1401 C CA . ILE A 1 183 ? 31.370 22.853 -8.047 1.00 48.56 183 ILE A CA 1
ATOM 1402 C C . ILE A 1 183 ? 32.240 23.223 -9.245 1.00 48.56 183 ILE A C 1
ATOM 1404 O O . ILE A 1 183 ? 32.626 22.380 -10.053 1.00 48.56 183 ILE A O 1
ATOM 1408 N N . ARG A 1 184 ? 32.547 24.519 -9.369 1.00 46.34 184 ARG A N 1
ATOM 1409 C CA . ARG A 1 184 ? 33.759 24.950 -10.072 1.00 46.34 184 ARG A CA 1
ATOM 1410 C C . ARG A 1 184 ? 34.965 24.475 -9.253 1.00 46.34 184 ARG A C 1
ATOM 1412 O O . ARG A 1 184 ? 35.083 24.884 -8.098 1.00 46.34 184 ARG A O 1
ATOM 1419 N N . PRO A 1 185 ? 35.890 23.676 -9.805 1.00 43.44 185 PRO A N 1
ATOM 1420 C CA . PRO A 1 185 ? 37.153 23.421 -9.126 1.00 43.44 185 PRO A CA 1
ATOM 1421 C C . PRO A 1 185 ? 37.966 24.731 -9.040 1.00 43.44 185 PRO A C 1
ATOM 1423 O O . PRO A 1 185 ? 38.107 25.429 -10.052 1.00 43.44 185 PRO A O 1
ATOM 1426 N N . PRO A 1 186 ? 38.520 25.107 -7.872 1.00 49.47 186 PRO A N 1
ATOM 1427 C CA . PRO A 1 186 ? 39.430 26.241 -7.772 1.00 49.47 186 PRO A CA 1
ATOM 1428 C C . PRO A 1 186 ? 40.786 25.823 -8.347 1.00 49.47 186 PRO A C 1
ATOM 1430 O O . PRO A 1 186 ? 41.597 25.197 -7.672 1.00 49.47 186 PRO A O 1
ATOM 1433 N N . GLY A 1 187 ? 41.022 26.121 -9.624 1.00 54.88 187 GLY A N 1
ATOM 1434 C CA . GLY A 1 187 ? 42.275 25.720 -10.261 1.00 54.88 187 GLY A CA 1
ATOM 1435 C C . GLY A 1 187 ? 42.361 25.969 -11.760 1.00 54.88 187 GLY A C 1
ATOM 1436 O O . GLY A 1 187 ? 42.785 25.085 -12.492 1.00 54.88 187 GLY A O 1
ATOM 1437 N N . ALA A 1 188 ? 41.986 27.157 -12.234 1.00 45.06 188 ALA A N 1
ATOM 1438 C CA . ALA A 1 188 ? 42.384 27.613 -13.565 1.00 45.06 188 ALA A CA 1
ATOM 1439 C C . ALA A 1 188 ? 43.397 28.752 -13.404 1.00 45.06 188 ALA A C 1
ATOM 1441 O O . ALA A 1 188 ? 43.033 29.922 -13.280 1.00 45.06 188 ALA A O 1
ATOM 1442 N N . PHE A 1 189 ? 44.682 28.393 -13.362 1.00 47.12 189 PHE A N 1
ATOM 1443 C CA . PHE A 1 189 ? 45.778 29.346 -13.504 1.00 47.12 189 PHE A CA 1
ATOM 1444 C C . PHE A 1 189 ? 45.601 30.106 -14.826 1.00 47.12 189 PHE A C 1
ATOM 1446 O O . PHE A 1 189 ? 45.708 29.532 -15.908 1.00 47.12 189 PHE A O 1
ATOM 1453 N N . ARG A 1 190 ? 45.327 31.411 -14.737 1.00 54.09 190 ARG A N 1
ATOM 1454 C CA . ARG A 1 190 ? 45.441 32.347 -15.863 1.00 54.09 190 ARG A CA 1
ATOM 1455 C C . ARG A 1 190 ? 46.898 32.346 -16.348 1.00 54.09 190 ARG A C 1
ATOM 1457 O O . ARG A 1 190 ? 47.773 32.675 -15.546 1.00 54.09 190 ARG A O 1
ATOM 1464 N N . PRO A 1 191 ? 47.195 32.074 -17.628 1.00 50.44 191 PRO A N 1
ATOM 1465 C CA . PRO A 1 191 ? 48.500 32.411 -18.174 1.00 50.44 191 PRO A CA 1
ATOM 1466 C C . PRO A 1 191 ? 48.624 33.940 -18.244 1.00 50.44 191 PRO A C 1
ATOM 1468 O O . PRO A 1 191 ? 47.747 34.617 -18.783 1.00 50.44 191 PRO A O 1
ATOM 1471 N N . LEU A 1 192 ? 49.703 34.484 -17.678 1.00 54.81 192 LEU A N 1
ATOM 1472 C CA . LEU A 1 192 ? 50.065 35.899 -17.792 1.00 54.81 192 LEU A CA 1
ATOM 1473 C C . LEU A 1 192 ? 50.270 36.287 -19.272 1.00 54.81 192 LEU A C 1
ATOM 1475 O O . LEU A 1 192 ? 50.836 35.496 -20.034 1.00 54.81 192 LEU A O 1
ATOM 1479 N N . PRO A 1 193 ? 49.873 37.501 -19.694 1.00 47.56 193 PRO A N 1
ATOM 1480 C CA . PRO A 1 193 ? 50.151 37.975 -21.042 1.00 47.56 193 PRO A CA 1
ATOM 1481 C C . PRO A 1 193 ? 51.662 38.180 -21.214 1.00 47.56 193 PRO A C 1
ATOM 1483 O O . PRO A 1 193 ? 52.303 38.887 -20.436 1.00 47.56 193 PRO A O 1
ATOM 1486 N N . ARG A 1 194 ? 52.244 37.544 -22.238 1.00 52.72 194 ARG A N 1
ATOM 1487 C CA . ARG A 1 194 ? 53.645 37.758 -22.626 1.00 52.72 194 ARG A CA 1
ATOM 1488 C C . ARG A 1 194 ? 53.820 39.211 -23.094 1.00 52.72 194 ARG A C 1
ATOM 1490 O O . ARG A 1 194 ? 53.117 39.605 -24.025 1.00 52.72 194 ARG A O 1
ATOM 1497 N N . PRO A 1 195 ? 54.753 39.996 -22.529 1.00 46.06 195 PRO A N 1
ATOM 1498 C CA . PRO A 1 195 ? 55.047 41.318 -23.059 1.00 46.06 195 PRO A CA 1
ATOM 1499 C C . PRO A 1 195 ? 55.740 41.176 -24.420 1.00 46.06 195 PRO A C 1
ATOM 1501 O O . PRO A 1 195 ? 56.755 40.488 -24.563 1.00 46.06 195 PRO A O 1
ATOM 1504 N N . GLY A 1 196 ? 55.142 41.804 -25.432 1.00 44.94 196 GLY A N 1
ATOM 1505 C CA . GLY A 1 196 ? 55.676 41.884 -26.783 1.00 44.94 196 GLY A CA 1
ATOM 1506 C C . GLY A 1 196 ? 57.038 42.571 -26.797 1.00 44.94 196 GLY A C 1
ATOM 1507 O O . GLY A 1 196 ? 57.245 43.608 -26.171 1.00 44.94 196 GLY A O 1
ATOM 1508 N N . ARG A 1 197 ? 57.975 41.972 -27.535 1.00 47.62 197 ARG A N 1
ATOM 1509 C CA . ARG A 1 197 ? 59.261 42.573 -27.890 1.00 47.62 197 ARG A CA 1
ATOM 1510 C C . ARG A 1 197 ? 59.021 43.809 -28.760 1.00 47.62 197 ARG A C 1
ATOM 1512 O O . ARG A 1 197 ? 58.833 43.680 -29.965 1.00 47.62 197 ARG A O 1
ATOM 1519 N N . THR A 1 198 ? 59.104 44.993 -28.169 1.00 44.66 198 THR A N 1
ATOM 1520 C CA . THR A 1 198 ? 59.410 46.241 -28.879 1.00 44.66 198 THR A CA 1
ATOM 1521 C C . THR A 1 198 ? 60.787 46.708 -28.433 1.00 44.66 198 THR A C 1
ATOM 1523 O O . THR A 1 198 ? 61.058 46.818 -27.239 1.00 44.66 198 THR A O 1
ATOM 1526 N N . GLY A 1 199 ? 61.685 46.864 -29.405 1.00 44.94 199 GLY A N 1
ATOM 1527 C CA . GLY A 1 199 ? 63.106 47.082 -29.181 1.00 44.94 199 GLY A CA 1
ATOM 1528 C C . GLY A 1 199 ? 63.450 48.444 -28.585 1.00 44.94 199 GLY A C 1
ATOM 1529 O O . GLY A 1 199 ? 62.763 49.432 -28.818 1.00 44.94 199 GLY A O 1
ATOM 1530 N N . PHE A 1 200 ? 64.583 48.482 -27.886 1.00 39.69 200 PHE A N 1
ATOM 1531 C CA . PHE A 1 200 ? 65.386 49.684 -27.694 1.00 39.69 200 PHE A CA 1
ATOM 1532 C C . PHE A 1 200 ? 66.855 49.276 -27.447 1.00 39.69 200 PHE A C 1
ATOM 1534 O O . PHE A 1 200 ? 67.137 48.348 -26.695 1.00 39.69 200 PHE A O 1
ATOM 1541 N N . TRP A 1 201 ? 67.758 49.919 -28.188 1.00 32.41 201 TRP A N 1
ATOM 1542 C CA . TRP A 1 201 ? 69.226 49.759 -28.301 1.00 32.41 201 TRP A CA 1
ATOM 1543 C C . TRP A 1 201 ? 70.001 50.198 -27.015 1.00 32.41 201 TRP A C 1
ATOM 1545 O O . TRP A 1 201 ? 69.324 50.728 -26.137 1.00 32.41 201 TRP A O 1
ATOM 1555 N N . PRO A 1 202 ? 71.363 50.088 -26.861 1.00 45.88 202 PRO A N 1
ATOM 1556 C CA . PRO A 1 202 ? 72.397 49.998 -27.907 1.00 45.88 202 PRO A CA 1
ATOM 1557 C C . PRO A 1 202 ? 73.642 49.084 -27.708 1.00 45.88 202 PRO A C 1
ATOM 1559 O O . 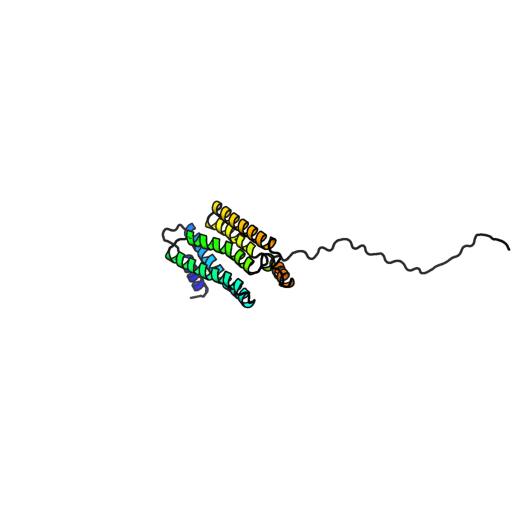PRO A 1 202 ? 73.984 48.636 -26.619 1.00 45.88 202 PRO A O 1
ATOM 1562 N N . ARG A 1 203 ? 74.371 48.904 -28.829 1.00 45.69 203 ARG A N 1
ATOM 1563 C CA . ARG A 1 203 ? 75.778 48.456 -28.970 1.00 45.69 203 ARG A CA 1
ATOM 1564 C C . ARG A 1 203 ? 76.718 48.987 -27.877 1.00 45.69 203 ARG A C 1
ATOM 1566 O O . ARG A 1 203 ? 76.823 50.198 -27.697 1.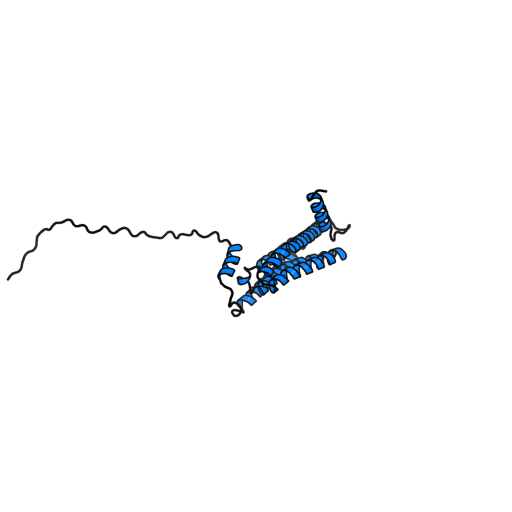00 45.69 203 ARG A O 1
ATOM 1573 N N . SER A 1 204 ? 77.599 48.114 -27.393 1.00 47.00 204 SER A N 1
ATOM 1574 C CA . SER A 1 204 ? 78.964 48.486 -27.010 1.00 47.00 204 SER A CA 1
ATOM 1575 C C . SER A 1 204 ? 79.978 47.504 -27.613 1.00 47.00 204 SER A C 1
ATOM 1577 O O . SER A 1 204 ? 79.804 46.289 -27.627 1.00 47.00 204 SER A O 1
ATOM 1579 N N . ARG A 1 205 ? 81.007 48.094 -28.226 1.00 44.22 205 ARG A N 1
ATOM 1580 C CA . ARG A 1 205 ? 82.173 47.457 -28.843 1.00 44.22 205 ARG A CA 1
ATOM 1581 C C . ARG A 1 205 ? 83.129 46.955 -27.757 1.00 44.22 205 ARG A C 1
ATOM 1583 O O . ARG A 1 205 ? 83.538 47.766 -26.935 1.00 44.22 205 ARG A O 1
ATOM 1590 N N . SER A 1 206 ? 83.628 45.727 -27.872 1.00 48.22 206 SER A N 1
ATOM 1591 C CA . SER A 1 206 ? 85.017 45.374 -27.528 1.00 48.22 206 SER A CA 1
ATOM 1592 C C . SER A 1 206 ? 85.336 43.942 -27.978 1.00 48.22 206 SER A C 1
ATOM 1594 O O . SER A 1 206 ? 84.568 43.021 -27.734 1.00 48.22 206 SER A O 1
ATOM 1596 N N . GLY A 1 207 ? 86.475 43.747 -28.651 1.00 42.94 207 GLY A N 1
ATOM 1597 C CA . GLY A 1 207 ? 87.011 42.411 -28.948 1.00 42.94 207 GLY A CA 1
ATOM 1598 C C . GLY A 1 207 ? 87.671 42.313 -30.319 1.00 42.94 207 GLY A C 1
ATOM 1599 O O . GLY A 1 207 ? 87.008 42.399 -31.339 1.00 42.94 207 GLY A O 1
ATOM 1600 N N . ARG A 1 208 ? 88.996 42.187 -30.335 1.00 44.97 208 ARG A N 1
ATOM 1601 C CA . ARG A 1 208 ? 89.908 42.296 -31.485 1.00 44.97 208 ARG A CA 1
ATOM 1602 C C . ARG A 1 208 ? 90.015 40.992 -32.307 1.00 44.97 208 ARG A C 1
ATOM 1604 O O . ARG A 1 208 ? 90.103 39.947 -31.684 1.00 44.97 208 ARG A O 1
ATOM 1611 N N . ARG A 1 209 ? 90.175 41.159 -33.642 1.00 45.59 209 ARG A N 1
ATOM 1612 C CA . ARG A 1 209 ? 91.044 40.462 -34.652 1.00 45.59 209 ARG A CA 1
ATOM 1613 C C . ARG A 1 209 ? 90.971 38.918 -34.792 1.00 45.59 209 ARG A C 1
ATOM 1615 O O . ARG A 1 209 ? 90.789 38.243 -33.790 1.00 45.59 209 ARG A O 1
ATOM 1622 N N . PRO A 1 210 ? 91.117 38.347 -36.017 1.00 48.12 210 PRO A N 1
ATOM 1623 C CA . PRO A 1 210 ? 92.396 38.205 -36.770 1.00 48.12 210 PRO A CA 1
ATOM 1624 C C . PRO A 1 210 ? 92.300 38.659 -38.253 1.00 48.12 210 PRO A C 1
ATOM 1626 O O . PRO A 1 210 ? 91.216 38.678 -38.818 1.00 48.12 210 PRO A O 1
ATOM 1629 N N . CYS A 1 211 ? 93.335 39.271 -38.845 1.00 45.00 211 CYS A N 1
ATOM 1630 C CA . CYS A 1 211 ? 94.392 38.646 -39.674 1.00 45.00 211 CYS A CA 1
ATOM 1631 C C . CYS A 1 211 ? 93.864 37.786 -40.837 1.00 45.00 211 CYS A C 1
ATOM 1633 O O . CYS A 1 211 ? 93.641 36.596 -40.641 1.00 45.00 211 CYS A O 1
ATOM 1635 N N . PHE A 1 212 ? 93.687 38.371 -42.024 1.00 41.41 212 PHE A N 1
ATOM 1636 C CA . PHE A 1 212 ? 94.550 38.242 -43.212 1.00 41.41 212 PHE A CA 1
ATOM 1637 C C . PHE A 1 212 ? 94.048 39.203 -44.298 1.00 41.41 212 PHE A C 1
ATOM 1639 O O . PHE A 1 212 ? 92.836 39.515 -44.277 1.00 41.41 212 PHE A O 1
#

Radius of gyration: 33.0 Å; chains: 1; bounding box: 121×62×65 Å

Secondary structure (DSSP, 8-state):
--HHHHHHHHHHHHHTTT--TT--HHHHHHHHHHHHHHHHHHHHHHHHHHHHHHTT-HHHHHHHHHHHHHHHHHHHHHHHH--HHHHHHHHHHHHHHHHHHHHHHHTSTTTTTTGGGGGGHHHHHHHHHT-HHHHHHHHHHHHHHHHHHHHHHHH-TTS--S--HHHHHHHHHHH---S------S---PPPPPPP----------------

Foldseek 3Di:
DDPVVVVVVVLVVQLCQLDDPPDDPVRSVLSSVLSVVLVVLLVVLVVQLVVCVVVVLNVLSVLSVVSSVVSVVLSVVCSVPSPPVVSLVVVLVSLQVSQLSSQVSQPACLSSVNSNVSNLVSLVSCCVNPNDVVSVVSVVVSVVSVVVRCCVNVVDPDPPPDDDPVNSVVSNCVVPVDPDPDDDDPDDDDDDDDDDDDDDDDDDDDDDDDDD

Sequence (212 aa):
MSFRERANTVVGQAAAVGSQPSDTPDERLRKSALVLSSLLITFLSFIWVGTYATLGLWRSALIPFAYQVASLVGLVFFARTKRYAAYRASQVAMFLLLPFLLQWSLGGFVESGAVALWAFVAPLGALVFYGPRQAIAWFGAFLALVSLSAAIDGVLPELSKDIPSSVVVAFFAEHLRPLGHDIRPPGAFRPLPRPGRTGFWPRSRSGRRPCF